Protein AF-A0A1Q1FKB3-F1 (afdb_monomer)

Secondary structure (DSSP, 8-state):
-PPP-----PPPHHHHHHHHHHHHHHTTS-B-HHHHHHHH---TTS---GGGGS-HHHHHHHHHHTTSEEEEETTEEEE-S-TTS-HHHHHHHHHHHHHHHHHHHHHHHHTTSS---SS--TTEEEETTEEEEEEE--TT--HHHHHHHHHHHHHH-TT--EEEEEEEGGGHHHHHHHHHHHHSTT-TT--S--EEEEEEEEE-SSGGG-EEEEEEEEGGG---

Mean predicted aligned error: 17.37 Å

Foldseek 3Di:
DDDDDPPPPDDPPQLVVLLVLCCVVQNQHKDALVRSCVPVDDDPPDPDDCCVVPRSLVSQVVCVVVVQWDDDDVRMIGGDDDPPDDVVVVVVSVVVVVVVVVVVVVVVVVVVPPPDPDDDDPQWDDDPNDIAGEDEDDPPDDLVNVLVVVVVVCVVPVVDFKHKYKDFPVCQVVVVVSVCVQQDPVPPPPPDFRKDWDDKDWDDPDPRRIMIMTMIGGPVPDDD

Nearest PDB structures (foldseek):
  3toe-assembly1_B  TM=6.720E-01  e=4.287E-03  Methanothermobacter thermautotrophicus str. Delta H
  1y9x-assembly1_B  TM=6.101E-01  e=8.115E-03  Saccharolobus shibatae
  2bky-assembly1_A  TM=6.027E-01  e=8.115E-03  Saccharolobus solfataricus P2
  4z9e-assembly1_B  TM=5.325E-01  e=4.570E-03  Thermoplasma volcanium GSS1
  8xao-assembly1_B  TM=5.557E-01  e=1.860E-02  Sulfolobus acidocaldarius DSM 639

Sequence (224 aa):
MEGPTMSDQQLPTAHIELYLDCWETFGTAEFSPERCRATLTPPADDGRSDWERGDVERVAETLVAAGLLDRTAERRYQVRLTPDDDLDDWIDHCVSRTASLHEAVQSALGNRDSPASESTGADVVDFEGATYLRIPVTPETTVGDLASALSDTFDANPDHEHVVLTAPADEAAHVQHLADSLCGSDADQLESASLQKVTTQVLGADPDTLTFRLFLTRSDSYPG

pLDDT: mean 76.3, std 17.26, range [33.5, 95.38]

Structure (mmCIF, N/CA/C/O backbone):
data_AF-A0A1Q1FKB3-F1
#
_entry.id   AF-A0A1Q1FKB3-F1
#
loop_
_atom_site.group_PDB
_atom_site.id
_atom_site.type_symbol
_atom_site.label_atom_id
_atom_site.label_alt_id
_atom_site.label_comp_id
_atom_site.label_asym_id
_atom_site.label_entity_id
_atom_site.label_seq_id
_atom_site.pdbx_PDB_ins_code
_atom_site.Cartn_x
_atom_site.Cartn_y
_atom_site.Cartn_z
_atom_site.occupancy
_atom_site.B_iso_or_equiv
_atom_site.auth_seq_id
_atom_site.auth_comp_id
_atom_site.auth_asym_id
_atom_site.auth_atom_id
_atom_site.pdbx_PDB_model_num
ATOM 1 N N . MET A 1 1 ? -20.503 27.513 -20.321 1.00 41.28 1 MET A N 1
ATOM 2 C CA . MET A 1 1 ? -19.582 26.964 -19.309 1.00 41.28 1 MET A CA 1
ATOM 3 C C . MET A 1 1 ? -18.711 25.973 -20.037 1.00 41.28 1 MET A C 1
ATOM 5 O O . MET A 1 1 ? -19.149 24.861 -20.287 1.00 41.28 1 MET A O 1
ATOM 9 N N . GLU A 1 2 ? -17.552 26.430 -20.491 1.00 38.53 2 GLU A N 1
ATOM 10 C CA . GLU A 1 2 ? -16.508 25.544 -20.998 1.00 38.53 2 GLU A CA 1
ATOM 11 C C . GLU A 1 2 ? -15.815 24.963 -19.765 1.00 38.53 2 GLU A C 1
ATOM 13 O O . GLU A 1 2 ? -15.331 25.711 -18.914 1.00 38.53 2 GLU A O 1
ATOM 18 N N . GLY A 1 3 ? -15.906 23.643 -19.596 1.00 35.53 3 GLY A N 1
ATOM 19 C CA . GLY A 1 3 ? -15.186 22.942 -18.539 1.00 35.53 3 GLY A CA 1
ATOM 20 C C . GLY A 1 3 ? -13.678 23.047 -18.782 1.00 35.53 3 GLY A C 1
ATOM 21 O O . GLY A 1 3 ? -13.264 23.197 -19.933 1.00 35.53 3 GLY A O 1
ATOM 22 N N . PRO A 1 4 ? -12.848 22.992 -17.729 1.00 44.06 4 PRO A N 1
ATOM 23 C CA . PRO A 1 4 ? -11.407 22.985 -17.904 1.00 44.06 4 PRO A CA 1
ATOM 24 C C . PRO A 1 4 ? -11.022 21.764 -18.746 1.00 44.06 4 PRO A C 1
ATOM 26 O O . PRO A 1 4 ? -11.250 20.626 -18.342 1.00 44.06 4 PRO A O 1
ATOM 29 N N . THR A 1 5 ? -10.458 22.004 -19.929 1.00 42.41 5 THR A N 1
ATOM 30 C CA . THR A 1 5 ? -9.699 21.004 -20.681 1.00 42.41 5 THR A CA 1
ATOM 31 C C . THR A 1 5 ? -8.600 20.496 -19.760 1.00 42.41 5 THR A C 1
ATOM 33 O O . THR A 1 5 ? -7.658 21.233 -19.466 1.00 42.41 5 THR A O 1
ATOM 36 N N . MET A 1 6 ? -8.752 19.267 -19.259 1.00 38.31 6 MET A N 1
ATOM 37 C CA . MET A 1 6 ? -7.648 18.515 -18.677 1.00 38.31 6 MET A CA 1
ATOM 38 C C . MET A 1 6 ? -6.552 18.485 -19.735 1.00 38.31 6 MET A C 1
ATOM 40 O O . MET A 1 6 ? -6.725 17.880 -20.791 1.00 38.31 6 MET A O 1
ATOM 44 N N . SER A 1 7 ? -5.472 19.225 -19.495 1.00 44.47 7 SER A N 1
ATOM 45 C CA . SER A 1 7 ? -4.266 19.110 -20.297 1.00 44.47 7 SER A CA 1
ATOM 46 C C . SER A 1 7 ? -3.845 17.649 -20.262 1.00 44.47 7 SER A C 1
ATOM 48 O O . SER A 1 7 ? -3.525 17.142 -19.189 1.00 44.47 7 SER A O 1
ATOM 50 N N . ASP A 1 8 ? -3.894 16.997 -21.420 1.00 50.25 8 ASP A N 1
ATOM 51 C CA . ASP A 1 8 ? -3.367 15.657 -21.649 1.00 50.25 8 ASP A CA 1
ATOM 52 C C . ASP A 1 8 ? -1.898 15.676 -21.213 1.00 50.25 8 ASP A C 1
ATOM 54 O O . ASP A 1 8 ? -1.033 16.238 -21.891 1.00 50.25 8 ASP A O 1
ATOM 58 N N . GLN A 1 9 ? -1.625 15.196 -20.001 1.00 56.25 9 GLN A N 1
ATOM 59 C CA . GLN A 1 9 ? -0.297 15.251 -19.406 1.00 56.25 9 GLN A CA 1
ATOM 60 C C . GLN A 1 9 ? 0.517 14.098 -19.997 1.00 56.25 9 GLN A C 1
ATOM 62 O O . GLN A 1 9 ? 0.759 13.079 -19.360 1.00 56.25 9 GLN A O 1
ATOM 67 N N . GLN A 1 10 ? 0.887 14.243 -21.268 1.00 73.25 10 GLN A N 1
ATOM 68 C CA . GLN A 1 10 ? 1.752 13.292 -21.950 1.00 73.25 10 GLN A CA 1
ATOM 69 C C . GLN A 1 10 ? 3.117 13.278 -21.260 1.00 73.25 10 GLN A C 1
ATOM 71 O O . GLN A 1 10 ? 3.707 14.333 -20.998 1.00 73.25 10 GLN A O 1
ATOM 76 N N . LEU A 1 11 ? 3.621 12.077 -20.963 1.00 78.06 11 LEU A N 1
ATOM 77 C CA . LEU A 1 11 ? 4.989 11.912 -20.488 1.00 78.06 11 LEU A CA 1
ATOM 78 C C . LEU A 1 11 ? 5.953 12.535 -21.511 1.00 78.06 11 LEU A C 1
ATOM 80 O O . LEU A 1 11 ? 5.800 12.297 -22.713 1.00 78.06 11 LEU A O 1
ATOM 84 N N . PRO A 1 12 ? 6.955 13.321 -21.076 1.00 83.56 12 PRO A N 1
ATOM 85 C CA . PRO A 1 12 ? 7.955 13.841 -21.998 1.00 83.56 12 PRO A CA 1
ATOM 86 C C . PRO A 1 12 ? 8.683 12.683 -22.688 1.00 83.56 12 PRO A C 1
ATOM 88 O O . PRO A 1 12 ? 9.018 11.701 -22.028 1.00 83.56 12 PRO A O 1
ATOM 91 N N . THR A 1 13 ? 9.001 12.818 -23.978 1.00 82.19 13 THR A N 1
ATOM 92 C CA . THR A 1 13 ? 9.672 11.772 -24.776 1.00 82.19 13 THR A CA 1
ATOM 93 C C . THR A 1 13 ? 10.911 11.195 -24.084 1.00 82.19 13 THR A C 1
ATOM 95 O O . THR A 1 13 ? 11.069 9.983 -24.040 1.00 82.19 13 THR A O 1
ATOM 98 N N . ALA A 1 14 ? 11.713 12.035 -23.423 1.00 81.00 14 ALA A N 1
ATOM 99 C CA . ALA A 1 14 ? 12.900 11.603 -22.681 1.00 81.00 14 ALA A CA 1
ATOM 100 C C . ALA A 1 14 ? 12.612 10.636 -21.509 1.00 81.00 14 ALA A C 1
ATOM 102 O O . ALA A 1 14 ? 13.496 9.890 -21.102 1.00 81.00 14 ALA A O 1
ATOM 103 N N . HIS A 1 15 ? 11.402 10.653 -20.936 1.00 88.12 15 HIS A N 1
ATOM 104 C CA . HIS A 1 15 ? 11.006 9.706 -19.882 1.00 88.12 15 HIS A CA 1
ATOM 105 C C . HIS A 1 15 ? 10.696 8.337 -20.489 1.00 88.12 15 HIS A C 1
ATOM 107 O O . HIS A 1 15 ? 11.084 7.318 -19.929 1.00 88.12 15 HIS A O 1
ATOM 113 N N . ILE A 1 16 ? 10.035 8.327 -21.650 1.00 88.94 16 ILE A N 1
ATOM 114 C CA . ILE A 1 16 ? 9.758 7.102 -22.403 1.00 88.94 16 ILE A CA 1
ATOM 115 C C . ILE A 1 16 ? 11.063 6.479 -22.903 1.00 88.94 16 ILE A C 1
ATOM 117 O O . ILE A 1 16 ? 11.239 5.277 -22.765 1.00 88.94 16 ILE A O 1
ATOM 121 N N . GLU A 1 17 ? 11.999 7.287 -23.405 1.00 87.75 17 GLU A N 1
ATOM 122 C CA . GLU A 1 17 ? 13.332 6.814 -23.803 1.00 87.75 17 GLU A CA 1
ATOM 123 C C . GLU A 1 17 ? 14.070 6.168 -22.628 1.00 87.75 17 GLU A C 1
ATOM 125 O O . GLU A 1 17 ? 14.505 5.031 -22.753 1.00 87.75 17 GLU A O 1
ATOM 130 N N . LEU A 1 18 ? 14.109 6.815 -21.453 1.00 87.31 18 LEU A N 1
ATOM 131 C CA . LEU A 1 18 ? 14.728 6.207 -20.271 1.00 87.31 18 LEU A CA 1
ATOM 132 C C . LEU A 1 18 ? 14.055 4.884 -19.878 1.00 87.31 18 LEU A C 1
ATOM 134 O O . LEU A 1 18 ? 14.740 3.938 -19.498 1.00 87.31 18 LEU A O 1
ATOM 138 N N . TYR A 1 19 ? 12.724 4.817 -19.935 1.00 92.19 19 TYR A N 1
ATOM 139 C CA . TYR A 1 19 ? 11.983 3.588 -19.656 1.00 92.19 19 TYR A CA 1
ATOM 140 C C . TYR A 1 19 ? 12.382 2.458 -20.617 1.00 92.19 19 TYR A C 1
ATOM 142 O O . TYR A 1 19 ? 12.676 1.354 -20.156 1.00 92.19 19 TYR A O 1
ATOM 150 N N . LEU A 1 20 ? 12.455 2.747 -21.919 1.00 92.69 20 LEU A N 1
ATOM 151 C CA . LEU A 1 20 ? 12.891 1.785 -22.931 1.00 92.69 20 LEU A CA 1
ATOM 152 C C . LEU A 1 20 ? 14.343 1.359 -22.699 1.00 92.69 20 LEU A C 1
ATOM 154 O O . LEU A 1 20 ? 14.609 0.164 -22.647 1.00 92.69 20 LEU A O 1
ATOM 158 N N . ASP A 1 21 ? 15.255 2.300 -22.444 1.00 91.06 21 ASP A N 1
ATOM 159 C CA . ASP A 1 21 ? 16.664 2.003 -22.160 1.00 91.06 21 ASP A CA 1
ATOM 160 C C . ASP A 1 21 ? 16.817 1.126 -20.900 1.00 91.06 21 ASP A C 1
ATOM 162 O O . ASP A 1 21 ? 17.626 0.190 -20.859 1.00 91.06 21 ASP A O 1
ATOM 166 N N . CYS A 1 22 ? 16.016 1.395 -19.860 1.00 91.31 22 CYS A N 1
ATOM 167 C CA . CYS A 1 22 ? 15.980 0.582 -18.645 1.00 91.31 22 CYS A CA 1
ATOM 168 C C . CYS A 1 22 ? 15.462 -0.829 -18.928 1.00 91.31 22 CYS A C 1
ATOM 170 O O . CYS A 1 22 ? 16.045 -1.791 -18.431 1.00 91.31 22 CYS A O 1
ATOM 172 N N . TRP A 1 23 ? 14.402 -0.968 -19.722 1.00 94.62 23 TRP A N 1
ATOM 173 C CA . TRP A 1 23 ? 13.863 -2.272 -20.096 1.00 94.62 23 TRP A CA 1
ATOM 174 C C . TRP A 1 23 ? 14.832 -3.066 -20.980 1.00 94.62 23 TRP A C 1
ATOM 176 O O . TRP A 1 23 ? 15.102 -4.226 -20.686 1.00 94.62 23 TRP A O 1
ATOM 186 N N . GLU A 1 24 ? 15.435 -2.452 -21.996 1.00 93.44 24 GLU A N 1
ATOM 187 C CA . GLU A 1 24 ? 16.413 -3.123 -22.863 1.00 93.44 24 GLU A CA 1
ATOM 188 C C . GLU A 1 24 ? 17.644 -3.602 -22.076 1.00 93.44 24 GLU A C 1
ATOM 190 O O . GLU A 1 24 ? 18.207 -4.661 -22.362 1.00 93.44 24 GLU A O 1
ATOM 195 N N . THR A 1 25 ? 18.054 -2.845 -21.053 1.00 93.44 25 THR A N 1
ATOM 196 C CA . THR A 1 25 ? 19.271 -3.125 -20.276 1.00 93.44 25 THR A CA 1
ATOM 197 C C . THR A 1 25 ? 19.034 -4.052 -19.086 1.00 93.44 25 THR A C 1
ATOM 199 O O . THR A 1 25 ? 19.859 -4.924 -18.797 1.00 93.44 25 THR A O 1
ATOM 202 N N . PHE A 1 26 ? 17.944 -3.849 -18.349 1.00 94.00 26 PHE A N 1
ATOM 203 C CA . PHE A 1 26 ? 17.663 -4.541 -17.088 1.00 94.00 26 PHE A CA 1
ATOM 204 C C . PHE A 1 26 ? 16.479 -5.509 -17.189 1.00 94.00 26 PHE A C 1
ATOM 206 O O . PHE A 1 26 ? 16.315 -6.354 -16.307 1.00 94.00 26 PHE A O 1
ATOM 213 N N . GLY A 1 27 ? 15.670 -5.433 -18.247 1.00 93.56 27 GLY A N 1
ATOM 214 C CA . GLY A 1 27 ? 14.422 -6.179 -18.368 1.00 93.56 27 GLY A CA 1
ATOM 215 C C . GLY A 1 27 ? 13.509 -5.889 -17.182 1.00 93.56 27 GLY A C 1
ATOM 216 O O . GLY A 1 27 ? 13.303 -4.742 -16.799 1.00 93.56 27 GLY A O 1
ATOM 217 N N . THR A 1 28 ? 13.015 -6.953 -16.556 1.00 92.69 28 THR A N 1
ATOM 218 C CA . THR A 1 28 ? 12.218 -6.896 -15.324 1.00 92.69 28 THR A CA 1
ATOM 219 C C . THR A 1 28 ? 13.067 -7.076 -14.061 1.00 92.69 28 THR A C 1
ATOM 221 O O . THR A 1 28 ? 12.521 -7.384 -13.009 1.00 92.69 28 THR A O 1
ATOM 224 N N . ALA A 1 29 ? 14.397 -6.975 -14.129 1.00 94.12 29 ALA A N 1
ATOM 225 C CA . ALA A 1 29 ? 15.240 -7.047 -12.937 1.00 94.12 29 ALA A CA 1
ATOM 226 C C . ALA A 1 29 ? 15.287 -5.697 -12.207 1.00 94.12 29 ALA A C 1
ATOM 228 O O . ALA A 1 29 ? 15.165 -4.637 -12.820 1.00 94.12 29 ALA A O 1
ATOM 229 N N . GLU A 1 30 ? 15.531 -5.733 -10.896 1.00 94.69 30 GLU A N 1
ATOM 230 C CA . GLU A 1 30 ? 15.715 -4.510 -10.114 1.00 94.69 30 GLU A CA 1
ATOM 231 C C . GLU A 1 30 ? 16.965 -3.723 -10.540 1.00 94.69 30 GLU A C 1
ATOM 233 O O . GLU A 1 30 ? 18.055 -4.275 -10.768 1.00 94.69 30 GLU A O 1
ATOM 238 N N . PHE A 1 31 ? 16.839 -2.399 -10.540 1.00 93.75 31 PHE A N 1
ATOM 239 C CA . PHE A 1 31 ? 17.932 -1.463 -10.761 1.00 93.75 31 PHE A CA 1
ATOM 240 C C . PHE A 1 31 ? 17.839 -0.250 -9.828 1.00 93.75 31 PHE A C 1
ATOM 242 O O . PHE A 1 31 ? 16.789 0.066 -9.273 1.00 93.75 31 PHE A O 1
ATOM 249 N N . SER A 1 32 ? 18.970 0.434 -9.640 1.00 92.69 32 SER A N 1
ATOM 250 C CA . SER A 1 32 ? 19.041 1.704 -8.908 1.00 92.69 32 SER A CA 1
ATOM 251 C C . SER A 1 32 ? 19.361 2.857 -9.866 1.00 92.69 32 SER A C 1
ATOM 253 O O . SER A 1 32 ? 19.949 2.610 -10.928 1.00 92.69 32 SER A O 1
ATOM 255 N N . PRO A 1 33 ? 19.047 4.116 -9.512 1.00 90.00 33 PRO A N 1
ATOM 256 C CA . PRO A 1 33 ? 19.407 5.283 -10.317 1.00 90.00 33 PRO A CA 1
ATOM 257 C C . PRO A 1 33 ? 20.909 5.378 -10.603 1.00 90.00 33 PRO A C 1
ATOM 259 O O . PRO A 1 33 ? 21.308 5.764 -11.699 1.00 90.00 33 PRO A O 1
ATOM 262 N N . GLU A 1 34 ? 21.765 4.993 -9.655 1.00 89.19 34 GLU A N 1
ATOM 263 C CA . GLU A 1 34 ? 23.223 4.999 -9.825 1.00 89.19 34 GLU A CA 1
ATOM 264 C C . GLU A 1 34 ? 23.668 3.961 -10.853 1.00 89.19 34 GLU A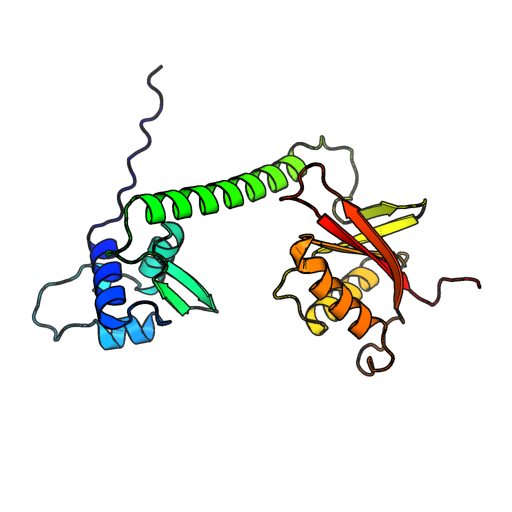 C 1
ATOM 266 O O . GLU A 1 34 ? 24.511 4.254 -11.702 1.00 89.19 34 GLU A O 1
ATOM 271 N N . ARG A 1 35 ? 23.084 2.759 -10.807 1.00 88.75 35 ARG A N 1
ATOM 272 C CA . ARG A 1 35 ? 23.366 1.695 -11.777 1.00 88.75 35 ARG A CA 1
ATOM 273 C C . ARG A 1 35 ? 22.851 2.064 -13.165 1.00 88.75 35 ARG A C 1
ATOM 275 O O . ARG A 1 35 ? 23.551 1.836 -14.148 1.00 88.75 35 ARG A O 1
ATOM 282 N N . CYS A 1 36 ? 21.663 2.655 -13.228 1.00 88.25 36 CYS A N 1
ATOM 283 C CA . CYS A 1 36 ? 21.052 3.184 -14.440 1.00 88.25 36 CYS A CA 1
ATOM 284 C C . CYS A 1 36 ? 21.972 4.235 -15.084 1.00 88.25 36 CYS A C 1
ATOM 286 O O . CYS A 1 36 ? 22.422 4.038 -16.208 1.00 88.25 36 CYS A O 1
ATOM 288 N N . ARG A 1 37 ? 22.415 5.248 -14.322 1.00 86.69 37 ARG A N 1
ATOM 289 C CA . ARG A 1 37 ? 23.422 6.226 -14.774 1.00 86.69 37 ARG A CA 1
ATOM 290 C C . ARG A 1 37 ? 24.698 5.551 -15.267 1.00 86.69 37 ARG A C 1
ATOM 292 O O . ARG A 1 37 ? 25.148 5.836 -16.367 1.00 86.69 37 ARG A O 1
ATOM 299 N N . ALA A 1 38 ? 25.279 4.642 -14.488 1.00 84.62 38 ALA A N 1
ATOM 300 C CA . ALA A 1 38 ? 26.551 4.014 -14.845 1.00 84.62 38 ALA A CA 1
ATOM 301 C C . ALA A 1 38 ? 26.484 3.157 -16.121 1.00 84.62 38 ALA A C 1
ATOM 303 O O . ALA A 1 38 ? 27.498 3.007 -16.797 1.00 84.62 38 ALA A O 1
ATOM 304 N N . THR A 1 39 ? 25.317 2.586 -16.429 1.00 84.81 39 THR A N 1
ATOM 305 C CA . THR A 1 39 ? 25.148 1.630 -17.536 1.00 84.81 39 THR A CA 1
ATOM 306 C C . THR A 1 39 ? 24.604 2.293 -18.800 1.00 84.81 39 THR A C 1
ATOM 308 O O . THR A 1 39 ? 24.989 1.898 -19.894 1.00 84.81 39 THR A O 1
ATOM 311 N N . LEU A 1 40 ? 23.739 3.301 -18.649 1.00 80.88 40 LEU A N 1
ATOM 312 C CA . LEU A 1 40 ? 23.050 3.965 -19.758 1.00 80.88 40 LEU A CA 1
ATOM 313 C C . LEU A 1 40 ? 23.737 5.250 -20.235 1.00 80.88 40 LEU A C 1
ATOM 315 O O . LEU A 1 40 ? 23.338 5.781 -21.262 1.00 80.88 40 LEU A O 1
ATOM 319 N N . THR A 1 41 ? 24.748 5.768 -19.521 1.00 67.38 41 THR A N 1
ATOM 320 C CA . THR A 1 41 ? 25.502 6.947 -19.993 1.00 67.38 41 THR A CA 1
ATOM 321 C C . THR A 1 41 ? 26.277 6.577 -21.266 1.00 67.38 41 THR A C 1
ATOM 323 O O . THR A 1 41 ? 27.204 5.759 -21.183 1.00 67.38 41 THR A O 1
ATOM 326 N N . PRO A 1 42 ? 25.955 7.159 -22.436 1.00 59.03 42 PRO A N 1
ATOM 327 C CA . PRO A 1 42 ? 26.733 6.940 -23.643 1.00 59.03 42 PRO A CA 1
ATOM 328 C C . PRO A 1 42 ? 28.118 7.603 -23.518 1.00 59.03 42 PRO A C 1
ATOM 330 O O . PRO A 1 42 ? 28.307 8.548 -22.746 1.00 59.03 42 PRO A O 1
ATOM 333 N N . PRO A 1 43 ? 29.131 7.150 -24.279 1.00 52.09 43 PRO A N 1
ATOM 334 C CA . PRO A 1 43 ? 30.348 7.935 -24.454 1.00 52.09 43 PRO A CA 1
ATOM 335 C C . PRO A 1 43 ? 29.983 9.326 -25.006 1.00 52.09 43 PRO A C 1
ATOM 337 O O . PRO A 1 43 ? 29.140 9.434 -25.886 1.00 52.09 43 PRO A O 1
ATOM 340 N N . ALA A 1 44 ? 30.621 10.369 -24.463 1.00 53.22 44 ALA A N 1
ATOM 341 C CA . ALA A 1 44 ? 30.234 11.790 -24.476 1.00 53.22 44 ALA A CA 1
ATOM 342 C C . ALA A 1 44 ? 30.075 12.523 -25.841 1.00 53.22 44 ALA A C 1
ATOM 344 O O . ALA A 1 44 ? 30.240 13.741 -25.882 1.00 53.22 44 ALA A O 1
ATOM 345 N N . ASP A 1 45 ? 29.791 11.830 -26.944 1.00 52.97 45 ASP A N 1
ATOM 346 C CA . ASP A 1 45 ? 29.775 12.387 -28.308 1.00 52.97 45 ASP A CA 1
ATOM 347 C C . ASP A 1 45 ? 28.415 12.259 -29.026 1.00 52.97 45 ASP A C 1
ATOM 349 O O . ASP A 1 45 ? 28.188 12.891 -30.059 1.00 52.97 45 ASP A O 1
ATOM 353 N N . ASP A 1 46 ? 27.464 11.514 -28.459 1.00 51.09 46 ASP A N 1
ATOM 354 C CA . ASP A 1 46 ? 26.151 11.305 -29.064 1.00 51.09 46 ASP A CA 1
ATOM 355 C C . ASP A 1 46 ? 25.129 12.167 -28.322 1.00 51.09 46 ASP A C 1
ATOM 357 O O . ASP A 1 46 ? 24.801 11.884 -27.181 1.00 51.09 46 ASP A O 1
ATOM 361 N N . GLY A 1 47 ? 24.633 13.240 -28.946 1.00 51.69 47 GLY A N 1
ATOM 362 C CA . GLY A 1 47 ? 23.683 14.208 -28.366 1.00 51.69 47 GLY A CA 1
ATOM 363 C C . GLY A 1 47 ? 22.279 13.671 -28.028 1.00 51.69 47 GLY A C 1
ATOM 364 O O . GLY A 1 47 ? 21.285 14.314 -28.359 1.00 51.69 47 GLY A O 1
ATOM 365 N N . ARG A 1 48 ? 22.201 12.499 -27.399 1.00 51.69 48 ARG A N 1
ATOM 366 C CA . ARG A 1 48 ? 21.051 11.853 -26.765 1.00 51.69 48 ARG A CA 1
ATOM 367 C C . ARG A 1 48 ? 21.416 11.850 -25.270 1.00 51.69 48 ARG A C 1
ATOM 369 O O . ARG A 1 48 ? 22.345 11.157 -24.902 1.00 51.69 48 ARG A O 1
ATOM 376 N N . SER A 1 49 ? 20.826 12.611 -24.352 1.00 52.38 49 SER A N 1
ATOM 377 C CA . SER A 1 49 ? 19.393 12.688 -24.055 1.00 52.38 49 SER A CA 1
ATOM 378 C C . SER A 1 49 ? 19.163 13.750 -22.964 1.00 52.38 49 SER A C 1
ATOM 380 O O . SER A 1 49 ? 19.954 13.871 -22.034 1.00 52.38 49 SER A O 1
ATOM 382 N N . ASP A 1 50 ? 18.050 14.489 -22.981 1.00 52.81 50 ASP A N 1
ATOM 383 C CA . ASP A 1 50 ? 17.783 15.543 -21.978 1.00 52.81 50 ASP A CA 1
ATOM 384 C C . ASP A 1 50 ? 17.601 15.035 -20.529 1.00 52.81 50 ASP A C 1
ATOM 386 O O . ASP A 1 50 ? 17.655 15.833 -19.586 1.00 52.81 50 ASP A O 1
ATOM 390 N N . TRP A 1 51 ? 17.444 13.722 -20.315 1.00 59.84 51 TRP A N 1
ATOM 391 C CA . TRP A 1 51 ? 17.449 13.132 -18.972 1.00 59.84 51 TRP A CA 1
ATOM 392 C C . TRP A 1 51 ? 18.839 13.140 -18.319 1.00 59.84 51 TRP A C 1
ATOM 394 O O . TRP A 1 51 ? 18.909 13.103 -17.094 1.00 59.84 51 TRP A O 1
ATOM 404 N N . GLU A 1 52 ? 19.927 13.310 -19.082 1.00 56.47 52 GLU A N 1
ATOM 405 C CA . GLU A 1 52 ? 21.292 13.484 -18.551 1.00 56.47 52 GLU A CA 1
ATOM 406 C C . GLU A 1 52 ? 21.459 14.797 -17.769 1.00 56.47 52 GLU A C 1
ATOM 408 O O . GLU A 1 52 ? 22.287 14.897 -16.864 1.00 56.47 52 GLU A O 1
ATOM 413 N N . ARG A 1 53 ? 20.641 15.814 -18.080 1.00 51.78 53 ARG A N 1
ATOM 414 C CA . ARG A 1 53 ? 20.543 17.056 -17.289 1.00 51.78 53 ARG A CA 1
ATOM 415 C C . ARG A 1 53 ? 19.598 16.928 -16.094 1.00 51.78 53 ARG A C 1
ATOM 417 O O . ARG A 1 53 ? 19.601 17.798 -15.223 1.00 51.78 53 ARG A O 1
ATOM 424 N N . GLY A 1 54 ? 18.769 15.888 -16.074 1.00 59.31 54 GLY A N 1
ATOM 425 C CA . GLY A 1 54 ? 17.787 15.617 -15.038 1.00 59.31 54 GLY A CA 1
ATOM 426 C C . GLY A 1 54 ? 18.303 14.651 -13.977 1.00 59.31 54 GLY A C 1
ATOM 427 O O . GLY A 1 54 ? 19.179 13.818 -14.193 1.00 59.31 54 GLY A O 1
ATOM 428 N N . ASP A 1 55 ? 17.715 14.735 -12.792 1.00 78.69 55 ASP A N 1
ATOM 429 C CA . ASP A 1 55 ? 17.908 13.716 -11.775 1.00 78.69 55 ASP A CA 1
ATOM 430 C C . ASP A 1 55 ? 17.197 12.425 -12.225 1.00 78.69 55 ASP A C 1
ATOM 432 O O . ASP A 1 55 ? 15.971 12.365 -12.180 1.00 78.69 55 ASP A O 1
ATOM 436 N N . VAL A 1 56 ? 17.943 11.427 -12.730 1.00 85.81 56 VAL A N 1
ATOM 437 C CA . VAL A 1 56 ? 17.435 10.073 -13.074 1.00 85.81 56 VAL A CA 1
ATOM 438 C C . VAL A 1 56 ? 16.461 9.527 -12.030 1.00 85.81 56 VAL A C 1
ATOM 440 O O . VAL A 1 56 ? 15.461 8.921 -12.394 1.00 85.81 56 VAL A O 1
ATOM 443 N N . GLU A 1 57 ? 16.698 9.798 -10.747 1.00 88.12 57 GLU A N 1
ATOM 444 C CA . GLU A 1 57 ? 15.771 9.432 -9.678 1.00 88.12 57 GLU A CA 1
ATOM 445 C C . GLU A 1 57 ? 14.408 10.114 -9.843 1.00 88.12 57 GLU A C 1
ATOM 447 O O . GLU A 1 57 ? 13.379 9.454 -9.845 1.00 88.12 57 GLU A O 1
ATOM 452 N N . ARG A 1 58 ? 14.377 11.426 -10.093 1.00 86.75 58 ARG A N 1
ATOM 453 C CA . ARG A 1 58 ? 13.134 12.170 -10.348 1.00 86.75 58 ARG A CA 1
ATOM 454 C C . ARG A 1 58 ? 12.391 11.656 -11.585 1.00 86.75 58 ARG A C 1
ATOM 456 O O . ARG A 1 58 ? 11.159 11.663 -11.607 1.00 86.75 58 ARG A O 1
ATOM 463 N N . VAL A 1 59 ? 13.119 11.245 -12.624 1.00 89.12 59 VAL A N 1
ATOM 464 C CA . VAL A 1 59 ? 12.520 10.645 -13.829 1.00 89.12 59 VAL A CA 1
ATOM 465 C C . VAL A 1 59 ? 11.938 9.270 -13.494 1.00 89.12 59 VAL A C 1
ATOM 467 O O . VAL A 1 59 ? 10.789 9.014 -13.842 1.00 89.12 59 VAL A O 1
ATOM 470 N N . ALA A 1 60 ? 12.666 8.435 -12.748 1.00 89.69 60 ALA A N 1
ATOM 471 C CA . ALA A 1 60 ? 12.183 7.141 -12.273 1.00 89.69 60 ALA A CA 1
ATOM 472 C C . ALA A 1 60 ? 10.928 7.286 -11.398 1.00 89.69 60 ALA A C 1
ATOM 474 O O . ALA A 1 60 ? 9.939 6.613 -11.653 1.00 89.69 60 ALA A O 1
ATOM 475 N N . GLU A 1 61 ? 10.898 8.232 -10.458 1.00 90.31 61 GLU A N 1
ATOM 476 C CA . GLU A 1 61 ? 9.706 8.534 -9.649 1.00 90.31 61 GLU A CA 1
ATOM 477 C C . GLU A 1 61 ? 8.517 8.987 -10.514 1.00 90.31 61 GLU A C 1
ATOM 479 O O . GLU A 1 61 ? 7.372 8.627 -10.251 1.00 90.31 61 GLU A O 1
ATOM 484 N N . THR A 1 62 ? 8.771 9.732 -11.595 1.00 90.06 62 THR A N 1
ATOM 485 C CA . THR A 1 62 ? 7.715 10.116 -12.549 1.00 90.06 62 THR A CA 1
ATOM 486 C C . THR A 1 62 ? 7.184 8.896 -13.311 1.00 90.06 62 THR A C 1
ATOM 488 O O . THR A 1 62 ? 5.977 8.768 -13.507 1.00 90.06 62 THR A O 1
ATOM 491 N N . LEU A 1 63 ? 8.062 7.973 -13.707 1.00 90.44 63 LEU A N 1
ATOM 492 C CA . LEU A 1 63 ? 7.683 6.714 -14.353 1.00 90.44 63 LEU A CA 1
ATOM 493 C C . LEU A 1 63 ? 6.944 5.766 -13.391 1.00 90.44 63 LEU A C 1
ATOM 495 O O . LEU A 1 63 ? 6.013 5.084 -13.813 1.00 90.44 63 LEU A O 1
ATOM 499 N N . VAL A 1 64 ? 7.286 5.781 -12.098 1.00 90.75 64 VAL A N 1
ATOM 500 C CA . VAL A 1 64 ? 6.532 5.091 -11.036 1.00 90.75 64 VAL A CA 1
ATOM 501 C C . VAL A 1 64 ? 5.147 5.701 -10.870 1.00 90.75 64 VAL A C 1
ATOM 503 O O . VAL A 1 64 ? 4.153 4.979 -10.764 1.00 90.75 64 VAL A O 1
ATOM 506 N N . ALA A 1 65 ? 5.040 7.031 -10.875 1.00 86.31 65 ALA A N 1
ATOM 507 C CA . ALA A 1 65 ? 3.752 7.717 -10.815 1.00 86.31 65 ALA A CA 1
ATOM 508 C C . ALA A 1 65 ? 2.861 7.353 -12.015 1.00 86.31 65 ALA A C 1
ATOM 510 O O . ALA A 1 65 ? 1.656 7.171 -11.835 1.00 86.31 65 ALA A O 1
ATOM 511 N N . ALA A 1 66 ? 3.466 7.175 -13.192 1.00 84.88 66 ALA A N 1
ATOM 512 C CA . ALA A 1 66 ? 2.800 6.738 -14.415 1.00 84.88 66 ALA A CA 1
ATOM 513 C C . ALA A 1 66 ? 2.502 5.226 -14.487 1.00 84.88 66 ALA A C 1
ATOM 515 O O . ALA A 1 66 ? 1.836 4.801 -15.424 1.00 84.88 66 ALA A O 1
ATOM 516 N N . GLY A 1 67 ? 2.971 4.418 -13.527 1.00 87.69 67 GLY A N 1
ATOM 517 C CA . GLY A 1 67 ? 2.726 2.968 -13.489 1.00 87.69 67 GLY A CA 1
ATOM 518 C C . GLY A 1 67 ? 3.612 2.131 -14.419 1.00 87.69 67 GLY A C 1
ATOM 519 O O . GLY A 1 67 ? 3.356 0.948 -14.603 1.00 87.69 67 GLY A O 1
ATOM 520 N N . LEU A 1 68 ? 4.661 2.720 -15.001 1.00 90.62 68 LEU A N 1
ATOM 521 C CA . LEU A 1 68 ? 5.606 2.004 -15.870 1.00 90.62 68 LEU A CA 1
ATOM 522 C C . LEU A 1 68 ? 6.683 1.261 -15.070 1.00 90.62 68 LEU A C 1
ATOM 524 O O . LEU A 1 68 ? 7.186 0.219 -15.495 1.00 90.62 68 LEU A O 1
ATOM 528 N N . LEU A 1 69 ? 7.030 1.803 -13.901 1.00 93.19 69 LEU A N 1
ATOM 529 C CA . LEU A 1 69 ? 7.970 1.213 -12.956 1.00 93.19 69 LEU A CA 1
ATOM 530 C C . LEU A 1 69 ? 7.289 0.971 -11.604 1.00 93.19 69 LEU A C 1
ATOM 532 O O . LEU A 1 69 ? 6.430 1.749 -11.191 1.00 93.19 69 LEU A O 1
ATOM 536 N N . ASP A 1 70 ? 7.754 -0.042 -10.883 1.00 91.88 70 ASP A N 1
ATOM 537 C CA . ASP A 1 70 ? 7.480 -0.233 -9.459 1.00 91.88 70 ASP A CA 1
ATOM 538 C C . ASP A 1 70 ? 8.699 0.162 -8.625 1.00 91.88 70 ASP A C 1
ATOM 540 O O . ASP A 1 70 ? 9.842 0.003 -9.060 1.00 91.88 70 ASP A O 1
ATOM 544 N N . ARG A 1 71 ? 8.454 0.652 -7.405 1.00 92.19 71 ARG A N 1
ATOM 545 C CA . ARG A 1 71 ? 9.494 0.904 -6.401 1.00 92.19 71 ARG A CA 1
ATOM 546 C C . ARG A 1 71 ? 9.492 -0.235 -5.384 1.00 92.19 71 ARG A C 1
ATOM 548 O O . ARG A 1 71 ? 8.541 -0.351 -4.620 1.00 92.19 71 ARG A O 1
ATOM 555 N N . THR A 1 72 ? 10.537 -1.059 -5.373 1.00 85.62 72 THR A N 1
ATOM 556 C CA . THR A 1 72 ? 10.585 -2.296 -4.565 1.00 85.62 72 THR A CA 1
ATOM 557 C C . THR A 1 72 ? 11.249 -2.117 -3.199 1.00 85.62 72 THR A C 1
ATOM 559 O O . THR A 1 72 ? 10.953 -2.850 -2.263 1.00 85.62 72 THR A O 1
ATOM 562 N N . ALA A 1 73 ? 12.143 -1.137 -3.065 1.00 81.06 73 ALA A N 1
ATOM 563 C CA . ALA A 1 73 ? 12.821 -0.774 -1.822 1.00 81.06 73 ALA A CA 1
ATOM 564 C C . ALA A 1 73 ? 13.261 0.697 -1.888 1.00 81.06 73 ALA A C 1
ATOM 566 O O . ALA A 1 73 ? 13.040 1.373 -2.899 1.00 81.06 73 ALA A O 1
ATOM 567 N N . GLU A 1 74 ? 13.925 1.200 -0.841 1.00 81.81 74 GLU A N 1
ATOM 568 C CA . GLU A 1 74 ? 14.532 2.533 -0.873 1.00 81.81 74 GLU A CA 1
ATOM 569 C C . GLU A 1 74 ? 15.436 2.682 -2.109 1.00 81.81 74 GLU A C 1
ATOM 571 O O . GLU A 1 74 ? 16.506 2.077 -2.210 1.00 81.81 74 GLU A O 1
ATOM 576 N N . ARG A 1 75 ? 14.979 3.505 -3.062 1.00 87.12 75 ARG A N 1
ATOM 577 C CA . ARG A 1 75 ? 15.698 3.882 -4.292 1.00 87.12 75 ARG A CA 1
ATOM 578 C C . ARG A 1 75 ? 16.007 2.709 -5.233 1.00 87.12 75 ARG A C 1
ATOM 580 O O . ARG A 1 75 ? 16.993 2.749 -5.974 1.00 87.12 75 ARG A O 1
ATOM 587 N N . ARG A 1 76 ? 15.169 1.669 -5.227 1.00 92.62 76 ARG A N 1
ATOM 588 C CA . ARG A 1 76 ? 15.204 0.591 -6.225 1.00 92.62 76 ARG A CA 1
ATOM 589 C C . ARG A 1 76 ? 13.927 0.542 -7.032 1.00 92.62 76 ARG A C 1
ATOM 591 O O . ARG A 1 76 ? 12.837 0.692 -6.486 1.00 92.62 76 ARG A O 1
ATOM 598 N N . TYR A 1 77 ? 14.102 0.305 -8.323 1.00 93.94 77 TYR A N 1
ATOM 599 C CA . TYR A 1 77 ? 13.043 0.322 -9.310 1.00 93.94 77 TYR A CA 1
ATOM 600 C C . TYR A 1 77 ? 13.076 -0.949 -10.145 1.00 93.94 77 TYR A C 1
ATOM 602 O O . TYR A 1 77 ? 14.135 -1.544 -10.353 1.00 93.94 77 TYR A O 1
ATOM 610 N N . GLN A 1 78 ? 11.915 -1.342 -10.644 1.00 95.38 78 GLN A N 1
ATOM 611 C CA . GLN A 1 78 ? 11.749 -2.480 -11.535 1.00 95.38 78 GLN A CA 1
ATOM 612 C C . GLN A 1 78 ? 10.741 -2.123 -12.626 1.00 95.38 78 GLN A C 1
ATOM 614 O O . GLN A 1 78 ? 9.758 -1.436 -1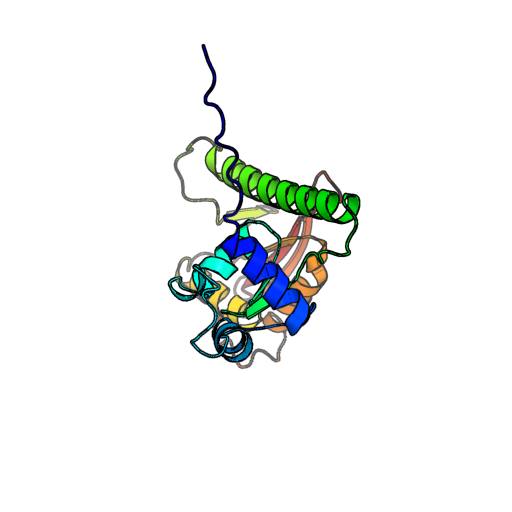2.357 1.00 95.38 78 GLN A O 1
ATOM 619 N N . VAL A 1 79 ? 10.971 -2.591 -13.855 1.00 93.62 79 VAL A N 1
ATOM 620 C CA . VAL A 1 79 ? 9.979 -2.473 -14.932 1.00 93.62 79 VAL A CA 1
ATOM 621 C C . VAL A 1 79 ? 8.765 -3.328 -14.592 1.00 93.62 79 VAL A C 1
ATOM 623 O O . VAL A 1 79 ? 8.904 -4.533 -14.370 1.00 93.62 79 VAL A O 1
ATOM 626 N N . ARG A 1 80 ? 7.592 -2.688 -14.534 1.00 88.38 80 ARG A N 1
ATOM 627 C CA . ARG A 1 80 ? 6.329 -3.344 -14.187 1.00 88.38 80 ARG A CA 1
ATOM 628 C C . ARG A 1 80 ? 5.567 -3.800 -15.425 1.00 88.38 80 ARG A C 1
ATOM 630 O O . ARG A 1 80 ? 5.160 -4.953 -15.477 1.00 88.38 80 ARG A O 1
ATOM 637 N N . LEU A 1 81 ? 5.411 -2.901 -16.392 1.00 88.62 81 LEU A N 1
ATOM 638 C CA . LEU A 1 81 ? 4.830 -3.185 -17.703 1.00 88.62 81 LEU A CA 1
ATOM 639 C C . LEU A 1 81 ? 5.951 -3.223 -18.728 1.00 88.62 81 LEU A C 1
ATOM 641 O O . LEU A 1 81 ? 6.778 -2.308 -18.762 1.00 88.62 81 LEU A O 1
ATOM 645 N N . THR A 1 82 ? 6.002 -4.263 -19.547 1.00 92.12 82 THR A N 1
ATOM 646 C CA . THR A 1 82 ? 6.955 -4.371 -20.649 1.00 92.12 82 THR A CA 1
ATOM 647 C C . THR A 1 82 ? 6.365 -3.774 -21.932 1.00 92.12 82 THR A C 1
ATOM 649 O O . THR A 1 82 ? 5.147 -3.781 -22.114 1.00 92.12 82 THR A O 1
ATOM 652 N N . PRO A 1 83 ? 7.196 -3.259 -22.856 1.00 90.94 83 PRO A N 1
ATOM 653 C CA . PRO A 1 83 ? 6.727 -2.786 -24.160 1.00 90.94 83 PRO A CA 1
ATOM 654 C C . PRO A 1 83 ? 6.111 -3.884 -25.035 1.00 90.94 83 PRO A C 1
ATOM 656 O O . PRO A 1 83 ? 5.426 -3.563 -26.004 1.00 90.94 83 PRO A O 1
ATOM 659 N N . ASP A 1 84 ? 6.391 -5.151 -24.716 1.00 91.50 84 ASP A N 1
ATOM 660 C CA . ASP A 1 84 ? 5.866 -6.323 -25.416 1.00 91.50 84 ASP A CA 1
ATOM 661 C C . ASP A 1 84 ? 4.525 -6.809 -24.836 1.00 91.50 84 ASP A C 1
ATOM 663 O O . ASP A 1 84 ? 3.869 -7.642 -25.468 1.00 91.50 84 ASP A O 1
ATOM 667 N N . ASP A 1 85 ? 4.121 -6.311 -23.660 1.00 90.94 85 ASP A N 1
ATOM 668 C CA . ASP A 1 85 ? 2.815 -6.618 -23.068 1.00 90.94 85 ASP A CA 1
ATOM 669 C C . ASP A 1 85 ? 1.705 -6.056 -23.965 1.00 90.94 85 ASP A C 1
ATOM 671 O O . ASP A 1 85 ? 1.863 -5.018 -24.623 1.00 90.94 85 ASP A O 1
ATOM 675 N N . ASP A 1 86 ? 0.568 -6.745 -24.012 1.00 91.44 86 ASP A N 1
ATOM 676 C CA . ASP A 1 86 ? -0.538 -6.289 -24.839 1.00 91.44 86 ASP A CA 1
ATOM 677 C C . ASP A 1 86 ? -1.291 -5.113 -24.195 1.00 91.44 86 ASP A C 1
ATOM 679 O O . ASP A 1 86 ? -1.119 -4.762 -23.028 1.00 91.44 86 ASP A O 1
ATOM 683 N N . LEU A 1 87 ? -2.124 -4.436 -24.987 1.00 87.38 87 LEU A N 1
ATOM 684 C CA . LEU A 1 87 ? -2.859 -3.273 -24.491 1.00 87.38 87 LEU A CA 1
ATOM 685 C C . LEU A 1 87 ? -3.827 -3.639 -23.352 1.00 87.38 87 LEU A C 1
ATOM 687 O O . LEU A 1 87 ? -4.113 -2.781 -22.516 1.00 87.38 87 LEU A O 1
ATOM 691 N N . ASP A 1 88 ? -4.328 -4.875 -23.321 1.00 88.00 88 ASP A N 1
ATOM 692 C CA . ASP A 1 88 ? -5.277 -5.319 -22.303 1.00 88.00 88 ASP A CA 1
ATOM 693 C C . ASP A 1 88 ? -4.564 -5.449 -20.945 1.00 88.00 88 ASP A C 1
ATOM 695 O O . ASP A 1 88 ? -5.064 -4.914 -19.955 1.00 88.00 88 ASP A O 1
ATOM 699 N N . ASP A 1 89 ? -3.341 -5.988 -20.910 1.00 83.50 89 ASP A N 1
ATOM 700 C CA . ASP A 1 89 ? -2.484 -6.034 -19.714 1.00 83.50 89 ASP A CA 1
ATOM 701 C C . ASP A 1 89 ? -2.198 -4.625 -19.153 1.00 83.50 89 ASP A C 1
ATOM 703 O O . ASP A 1 89 ? -2.260 -4.376 -17.941 1.00 83.50 89 ASP A O 1
ATOM 707 N N . TRP A 1 90 ? -1.933 -3.661 -20.041 1.00 87.06 90 TRP A N 1
ATOM 708 C CA . TRP A 1 90 ? -1.714 -2.259 -19.667 1.00 87.06 90 TRP A CA 1
ATOM 709 C C . TRP A 1 90 ? -2.975 -1.609 -19.082 1.00 87.06 90 TRP A C 1
ATOM 711 O O . TRP A 1 90 ? -2.893 -0.836 -18.117 1.00 87.06 90 TRP A O 1
ATOM 721 N N . ILE A 1 91 ? -4.144 -1.907 -19.655 1.00 85.12 91 ILE A N 1
ATOM 722 C CA . ILE A 1 91 ? -5.438 -1.412 -19.172 1.00 85.12 91 ILE A CA 1
ATOM 723 C C . ILE A 1 91 ? -5.754 -2.018 -17.808 1.00 85.12 91 ILE A C 1
ATOM 725 O O . ILE A 1 91 ? -6.084 -1.271 -16.883 1.00 85.12 91 ILE A O 1
ATOM 729 N N . ASP A 1 92 ? -5.614 -3.331 -17.656 1.00 81.69 92 ASP A N 1
ATOM 730 C CA . ASP A 1 92 ? -5.909 -4.043 -16.413 1.00 81.69 92 ASP A CA 1
ATOM 731 C C . ASP A 1 92 ? -5.050 -3.519 -15.258 1.00 81.69 92 ASP A C 1
ATOM 733 O O . ASP A 1 92 ? -5.558 -3.261 -14.158 1.00 81.69 92 ASP A O 1
ATOM 737 N N . HIS A 1 93 ? -3.770 -3.236 -15.516 1.00 80.50 93 HIS A N 1
ATOM 738 C CA . HIS A 1 93 ? -2.898 -2.604 -14.529 1.00 80.50 93 HIS A CA 1
ATOM 739 C C . HIS A 1 93 ? -3.373 -1.197 -14.137 1.00 80.50 93 HIS A C 1
ATOM 741 O O . HIS A 1 93 ? -3.466 -0.873 -12.947 1.00 80.50 93 HIS A O 1
ATOM 747 N N . CYS A 1 94 ? -3.719 -0.359 -15.119 1.00 78.69 94 CYS A N 1
ATOM 748 C CA . CYS A 1 94 ? -4.243 0.985 -14.866 1.00 78.69 94 CYS A CA 1
ATOM 749 C C . CYS A 1 94 ? -5.543 0.948 -14.052 1.00 78.69 94 CYS A C 1
ATOM 751 O O . CYS A 1 94 ? -5.723 1.759 -13.137 1.00 78.69 94 CYS A O 1
ATOM 753 N N . VAL A 1 95 ? -6.440 0.007 -14.358 1.00 79.25 95 VAL A N 1
ATOM 754 C CA . VAL A 1 95 ? -7.717 -0.176 -13.659 1.00 79.25 95 VAL A CA 1
ATOM 755 C C . VAL A 1 95 ? -7.473 -0.594 -12.215 1.00 79.25 95 VAL A C 1
ATOM 757 O O . VAL A 1 95 ? -8.000 0.056 -11.313 1.00 79.25 95 VAL A O 1
ATOM 760 N N . SER A 1 96 ? -6.631 -1.605 -11.984 1.00 71.81 96 SER A N 1
ATOM 761 C CA . SER A 1 96 ? -6.279 -2.081 -10.640 1.00 71.81 96 SER A CA 1
ATOM 762 C C . SER A 1 96 ? -5.700 -0.956 -9.779 1.00 71.81 96 SER A C 1
ATOM 764 O O . SER A 1 96 ? -6.199 -0.681 -8.688 1.00 71.81 96 SER A O 1
ATOM 766 N N . ARG A 1 97 ? -4.721 -0.214 -10.305 1.00 74.50 97 ARG A N 1
ATOM 767 C CA . ARG A 1 97 ? -4.106 0.917 -9.597 1.00 74.50 97 ARG A CA 1
ATOM 768 C C . ARG A 1 97 ? -5.106 2.032 -9.296 1.00 74.50 97 ARG A C 1
ATOM 770 O O . ARG A 1 97 ? -5.091 2.604 -8.205 1.00 74.50 97 ARG A O 1
ATOM 777 N N . THR A 1 98 ? -5.970 2.354 -10.255 1.00 74.44 98 THR A N 1
ATOM 778 C CA . THR A 1 98 ? -7.004 3.383 -10.080 1.00 74.44 98 THR A CA 1
ATOM 779 C C . THR A 1 98 ? -8.036 2.954 -9.042 1.00 74.44 98 THR A C 1
ATOM 781 O O . THR A 1 98 ? -8.452 3.786 -8.239 1.00 74.44 98 THR A O 1
ATOM 784 N N . ALA A 1 99 ? -8.413 1.674 -9.016 1.00 70.00 99 ALA A N 1
ATOM 785 C CA . ALA A 1 99 ? -9.309 1.111 -8.012 1.00 70.00 99 ALA A CA 1
ATOM 786 C C . ALA A 1 99 ? -8.703 1.219 -6.606 1.00 70.00 99 ALA A C 1
ATOM 788 O O . ALA A 1 99 ? -9.334 1.804 -5.729 1.00 70.00 99 ALA A O 1
ATOM 789 N N . SER A 1 100 ? -7.448 0.798 -6.414 1.00 64.31 100 SER A N 1
ATOM 790 C CA . SER A 1 100 ? -6.759 0.921 -5.120 1.00 64.31 100 SER A CA 1
ATOM 791 C C . SER A 1 100 ? -6.607 2.378 -4.670 1.00 64.31 100 SER A C 1
ATOM 793 O O . SER A 1 100 ? -6.810 2.699 -3.499 1.00 64.31 100 SER A O 1
ATOM 795 N N . LEU A 1 101 ? -6.292 3.299 -5.589 1.00 68.88 101 LEU A N 1
ATOM 796 C CA . LEU A 1 101 ? -6.236 4.729 -5.271 1.00 68.88 101 LEU A CA 1
ATOM 797 C C . LEU A 1 101 ? -7.618 5.273 -4.898 1.00 68.88 101 LEU A C 1
ATOM 799 O O . LEU A 1 101 ? -7.741 6.039 -3.944 1.00 68.88 101 LEU A O 1
ATOM 803 N N . HIS A 1 102 ? -8.654 4.892 -5.643 1.00 69.88 102 HIS A N 1
ATOM 804 C CA . HIS A 1 102 ? -10.025 5.281 -5.353 1.00 69.88 102 HIS A CA 1
ATOM 805 C C . HIS A 1 102 ? -10.446 4.780 -3.971 1.00 69.88 102 HIS A C 1
ATOM 807 O O . HIS A 1 102 ? -10.967 5.566 -3.190 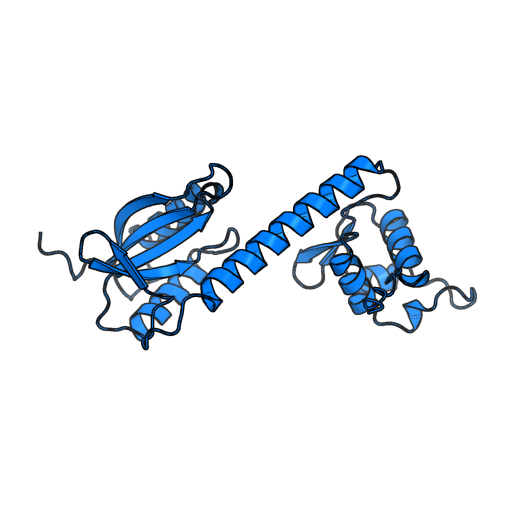1.00 69.88 102 HIS A O 1
ATOM 813 N N . GLU A 1 103 ? -10.161 3.530 -3.622 1.00 65.06 103 GLU A N 1
ATOM 814 C CA . GLU A 1 103 ? -10.415 2.977 -2.289 1.00 65.06 103 GLU A CA 1
ATOM 815 C C . GLU A 1 103 ? -9.654 3.724 -1.194 1.00 65.06 103 GLU A C 1
ATOM 817 O O . GLU A 1 103 ? -10.250 4.095 -0.183 1.00 65.06 103 GLU A O 1
ATOM 822 N N . ALA A 1 104 ? -8.371 4.032 -1.402 1.00 60.53 104 ALA A N 1
ATOM 823 C CA . ALA A 1 104 ? -7.585 4.820 -0.454 1.00 60.53 104 ALA A CA 1
ATOM 824 C C . ALA A 1 104 ? -8.170 6.229 -0.257 1.00 60.53 104 ALA A C 1
ATOM 826 O O . ALA A 1 104 ? -8.271 6.715 0.871 1.00 60.53 104 ALA A O 1
ATOM 827 N N . VAL A 1 105 ? -8.609 6.876 -1.341 1.00 68.88 105 VAL A N 1
ATOM 828 C CA . VAL A 1 105 ? -9.265 8.189 -1.299 1.00 68.88 105 VAL A CA 1
ATOM 829 C C . VAL A 1 105 ? -10.636 8.102 -0.636 1.00 68.88 105 VAL A C 1
ATOM 831 O O . VAL A 1 105 ? -10.934 8.947 0.198 1.00 68.88 105 VAL A O 1
ATOM 834 N N . GLN A 1 106 ? -11.460 7.099 -0.943 1.00 72.12 106 GLN A N 1
ATOM 835 C CA . GLN A 1 106 ? -12.766 6.898 -0.305 1.00 72.12 106 GLN A CA 1
ATOM 836 C C . GLN A 1 106 ? -12.623 6.573 1.180 1.00 72.12 106 GLN A C 1
ATOM 838 O O . GLN A 1 106 ? -13.389 7.080 1.990 1.00 72.12 106 GLN A O 1
ATOM 843 N N . SER A 1 107 ? -11.610 5.797 1.559 1.00 60.41 107 SER A N 1
ATOM 844 C CA . SER A 1 107 ? -11.256 5.542 2.955 1.00 60.41 107 SER A CA 1
ATOM 845 C C . SER A 1 107 ? -10.852 6.842 3.657 1.00 60.41 107 SER A C 1
ATOM 847 O O . SER A 1 107 ? -11.401 7.194 4.702 1.00 60.41 107 SER A O 1
ATOM 849 N N . ALA A 1 108 ? -9.974 7.638 3.038 1.00 61.03 108 ALA A N 1
ATOM 850 C CA . ALA A 1 108 ? -9.578 8.944 3.562 1.00 61.03 108 ALA A CA 1
ATOM 851 C C . ALA A 1 108 ? -10.743 9.952 3.617 1.00 61.03 108 ALA A C 1
ATOM 853 O O . ALA A 1 108 ? -10.804 10.761 4.540 1.00 61.03 108 ALA A O 1
ATOM 854 N N . LEU A 1 109 ? -11.672 9.909 2.659 1.00 62.41 109 LEU A N 1
ATOM 855 C CA . LEU A 1 109 ? -12.877 10.741 2.630 1.00 62.41 109 LEU A CA 1
ATOM 856 C C . LEU A 1 109 ? -13.909 10.285 3.659 1.00 62.41 109 LEU A C 1
ATOM 858 O O . LEU A 1 109 ? -14.465 11.134 4.342 1.00 62.41 109 LEU A O 1
ATOM 862 N N . GLY A 1 110 ? -14.115 8.983 3.861 1.00 57.34 110 GLY A N 1
ATOM 863 C CA . GLY A 1 110 ? -14.944 8.453 4.948 1.00 57.34 110 GLY A CA 1
ATOM 864 C C . GLY A 1 110 ? -14.432 8.894 6.323 1.00 57.34 110 GLY A C 1
ATOM 865 O O . GLY A 1 110 ? -15.216 9.251 7.204 1.00 57.34 110 GLY A O 1
ATOM 866 N N . ASN A 1 111 ? -13.108 8.996 6.460 1.00 50.66 111 ASN A N 1
ATOM 867 C CA . ASN A 1 111 ? -12.459 9.573 7.637 1.00 50.66 111 ASN A CA 1
ATOM 868 C C . ASN A 1 111 ? -12.619 11.107 7.736 1.00 50.66 111 ASN A C 1
ATOM 870 O O . ASN A 1 111 ? -12.405 11.665 8.809 1.00 50.66 111 ASN A O 1
ATOM 874 N N . ARG A 1 112 ? -12.983 11.803 6.648 1.00 47.53 112 ARG A N 1
ATOM 875 C CA . ARG A 1 112 ? -13.051 13.275 6.557 1.00 47.53 112 ARG A CA 1
ATOM 876 C C . ARG A 1 112 ? -14.475 13.848 6.566 1.00 47.53 112 ARG A C 1
ATOM 878 O O . ARG A 1 112 ? -14.665 14.935 7.100 1.00 47.53 112 ARG A O 1
ATOM 885 N N . ASP A 1 113 ? -15.447 13.137 5.996 1.00 40.47 113 ASP A N 1
ATOM 886 C CA . ASP A 1 113 ? -16.868 13.521 5.905 1.00 40.47 113 ASP A CA 1
ATOM 887 C C . ASP A 1 113 ? -17.714 13.000 7.075 1.00 40.47 113 ASP A C 1
ATOM 889 O O . ASP A 1 113 ? -18.917 13.262 7.148 1.00 40.47 113 ASP A O 1
ATOM 893 N N . SER A 1 114 ? -17.094 12.317 8.039 1.00 33.88 114 SER A N 1
ATOM 894 C CA . SER A 1 114 ? -17.705 12.167 9.355 1.00 33.88 114 SER A CA 1
ATOM 895 C C . SER A 1 114 ? -17.811 13.563 9.983 1.00 33.88 114 SER A C 1
ATOM 897 O O . SER A 1 114 ? -16.780 14.198 10.223 1.00 33.88 114 SER A O 1
ATOM 899 N N . PRO A 1 115 ? -19.029 14.099 10.200 1.00 34.44 115 PRO A N 1
ATOM 900 C CA . PRO A 1 115 ? -19.195 15.436 10.740 1.00 34.44 115 PRO A CA 1
ATOM 901 C C . PRO A 1 115 ? -18.483 15.507 12.083 1.00 34.44 115 PRO A C 1
ATOM 903 O O . PRO A 1 115 ? -18.601 14.588 12.891 1.00 34.44 115 PRO A O 1
ATOM 906 N N . ALA A 1 116 ? -17.755 16.605 12.287 1.00 36.19 116 ALA A N 1
ATOM 907 C CA . ALA A 1 116 ? -17.084 16.962 13.524 1.00 36.19 116 ALA A CA 1
ATOM 908 C C . ALA A 1 116 ? -18.069 16.935 14.704 1.00 36.19 116 ALA A C 1
ATOM 910 O O . ALA A 1 116 ? -18.640 17.950 15.095 1.00 36.19 116 ALA A O 1
ATOM 911 N N . SER A 1 117 ? -18.276 15.749 15.259 1.00 33.50 117 SER A N 1
ATOM 912 C CA . SER A 1 117 ? -18.632 15.578 16.647 1.00 33.50 117 SER A CA 1
ATOM 913 C C . SER A 1 117 ? -17.323 15.799 17.384 1.00 33.50 117 SER A C 1
ATOM 915 O O . SER A 1 117 ? -16.349 15.084 17.163 1.00 33.50 117 SER A O 1
ATOM 917 N N . GLU A 1 118 ? -17.261 16.868 18.162 1.00 43.19 118 GLU A N 1
ATOM 918 C CA . GLU A 1 118 ? -16.151 17.157 19.059 1.00 43.19 118 GLU A CA 1
ATOM 919 C C . GLU A 1 118 ? -15.759 15.889 19.838 1.00 43.19 118 GLU A C 1
ATOM 921 O O . GLU A 1 118 ? -16.514 15.459 20.704 1.00 43.19 118 GLU A O 1
ATOM 926 N N . SER A 1 119 ? -14.625 15.270 19.481 1.00 33.59 119 SER A N 1
ATOM 927 C CA . SER A 1 119 ? -13.741 14.448 20.327 1.00 33.59 119 SER A CA 1
ATOM 928 C C . SER A 1 119 ? -12.843 13.563 19.445 1.00 33.59 119 SER A C 1
ATOM 930 O O . SER A 1 119 ? -13.336 12.769 18.655 1.00 33.59 119 SER A O 1
ATOM 932 N N . THR A 1 120 ? -11.520 13.690 19.594 1.00 41.53 120 THR A N 1
ATOM 933 C CA . THR A 1 120 ? -10.563 12.561 19.702 1.00 41.53 120 THR A CA 1
ATOM 934 C C . THR A 1 120 ? -11.172 11.160 19.490 1.00 41.53 120 THR A C 1
ATOM 936 O O . THR A 1 120 ? -11.944 10.737 20.349 1.00 41.53 120 THR A O 1
ATOM 939 N N . GLY A 1 121 ? -10.862 10.423 18.404 1.00 36.69 121 GLY A N 1
ATOM 940 C CA . GLY A 1 121 ? -11.480 9.089 18.250 1.00 36.69 121 GLY A CA 1
ATOM 941 C C . GLY A 1 121 ? -11.248 8.221 17.002 1.00 36.69 121 GLY A C 1
ATOM 942 O O . GLY A 1 121 ? -11.966 7.239 16.860 1.00 36.69 121 GLY A O 1
ATOM 943 N N . ALA A 1 122 ? -10.297 8.497 16.098 1.00 48.91 122 ALA A N 1
ATOM 944 C CA . ALA A 1 122 ? -9.957 7.518 15.040 1.00 48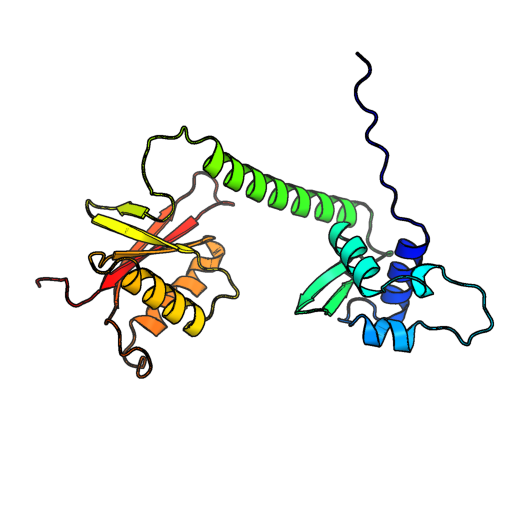.91 122 ALA A CA 1
ATOM 945 C C . ALA A 1 122 ? -9.078 6.356 15.557 1.00 48.91 122 ALA A C 1
ATOM 947 O O . ALA A 1 122 ? -8.992 5.303 14.922 1.00 48.91 122 ALA A O 1
ATOM 948 N N . ASP A 1 123 ? -8.488 6.541 16.739 1.00 66.50 123 ASP A N 1
ATOM 949 C CA . ASP A 1 123 ? -7.631 5.572 17.418 1.00 66.50 123 ASP A CA 1
ATOM 950 C C . ASP A 1 123 ? -8.413 4.641 18.344 1.00 66.50 123 ASP A C 1
ATOM 952 O O . ASP A 1 123 ? -7.797 3.954 19.143 1.00 66.50 123 ASP A O 1
ATOM 956 N N . VAL A 1 124 ? -9.751 4.617 18.293 1.00 74.94 124 VAL A N 1
ATOM 957 C CA . VAL A 1 124 ? -10.567 3.935 19.306 1.00 74.94 124 VAL A CA 1
ATOM 958 C C . VAL A 1 124 ? -11.691 3.099 18.678 1.00 74.94 124 VAL A C 1
ATOM 960 O O . VAL A 1 124 ? -12.391 3.549 17.776 1.00 74.94 124 VAL A O 1
ATOM 963 N N . VAL A 1 125 ? -11.867 1.862 19.146 1.00 82.69 125 VAL A N 1
ATOM 964 C CA . VAL A 1 125 ? -12.870 0.888 18.695 1.00 82.69 125 VAL A CA 1
ATOM 965 C C . VAL A 1 125 ? -13.608 0.329 19.904 1.00 82.69 125 VAL A C 1
ATOM 967 O O . VAL A 1 125 ? -13.005 -0.326 20.748 1.00 82.69 125 VAL A O 1
ATOM 970 N N . ASP A 1 126 ? -14.924 0.508 19.959 1.00 82.19 126 ASP A N 1
ATOM 971 C CA . ASP A 1 126 ? -15.750 -0.130 20.984 1.00 82.19 126 ASP A CA 1
ATOM 972 C C . ASP A 1 126 ? -16.156 -1.547 20.561 1.00 82.19 126 ASP A C 1
ATOM 974 O O . ASP A 1 126 ? -16.707 -1.766 19.476 1.00 82.19 126 ASP A O 1
ATOM 978 N N . PHE A 1 127 ? -15.902 -2.523 21.429 1.00 82.44 127 PHE A N 1
ATOM 979 C CA . PHE A 1 127 ? -16.262 -3.921 21.221 1.00 82.44 127 PHE A CA 1
ATOM 980 C C . PHE A 1 127 ? -16.631 -4.582 22.554 1.00 82.44 127 PHE A C 1
ATOM 982 O O . PHE A 1 127 ? -15.892 -4.495 23.529 1.00 82.44 127 PHE A O 1
ATOM 989 N N . GLU A 1 128 ? -17.805 -5.220 22.601 1.00 80.06 128 GLU A N 1
ATOM 990 C CA . GLU A 1 128 ? -18.330 -5.926 23.787 1.00 80.06 128 GLU A CA 1
ATOM 991 C C . GLU A 1 128 ? -18.340 -5.096 25.089 1.00 80.06 128 GLU A C 1
ATOM 993 O O . GLU A 1 128 ? -18.220 -5.624 26.190 1.00 80.06 128 GLU A O 1
ATOM 998 N N . GLY A 1 129 ? -18.537 -3.779 24.970 1.00 77.56 129 GLY A N 1
ATOM 999 C CA . GLY A 1 129 ? -18.582 -2.864 26.115 1.00 77.56 129 GLY A CA 1
ATOM 1000 C C . GLY A 1 129 ? -17.210 -2.424 26.632 1.00 77.56 129 GLY A C 1
ATOM 1001 O O . GLY A 1 129 ? -17.160 -1.713 27.633 1.00 77.56 129 GLY A O 1
ATOM 1002 N N . ALA A 1 130 ? -16.127 -2.807 25.951 1.00 82.94 130 ALA A N 1
ATOM 1003 C CA . ALA A 1 130 ? -14.777 -2.312 26.179 1.00 82.94 130 ALA A CA 1
ATOM 1004 C C . ALA A 1 130 ? -14.306 -1.442 25.006 1.00 82.94 130 ALA A C 1
ATOM 1006 O O . ALA A 1 130 ? -14.718 -1.625 23.858 1.00 82.94 130 ALA A O 1
ATOM 1007 N N . THR A 1 131 ? -13.415 -0.507 25.314 1.00 86.19 131 THR A N 1
ATOM 1008 C CA . THR A 1 131 ? -12.902 0.494 24.381 1.00 86.19 131 THR A CA 1
ATOM 1009 C C . THR A 1 131 ? -11.439 0.177 24.072 1.00 86.19 131 THR A C 1
ATOM 1011 O O . THR A 1 131 ? -10.590 0.206 24.963 1.00 86.19 131 THR A O 1
ATOM 1014 N N . TYR A 1 132 ? -11.152 -0.157 22.815 1.00 89.88 132 TYR A N 1
ATOM 1015 C CA . TYR A 1 132 ? -9.851 -0.625 22.333 1.00 89.88 132 TYR A CA 1
ATOM 1016 C C . TYR A 1 132 ? -9.132 0.460 21.551 1.00 89.88 132 TYR A C 1
ATOM 1018 O O . TYR A 1 132 ? -9.735 1.071 20.674 1.00 89.88 132 TYR A O 1
ATOM 1026 N N . LEU A 1 133 ? -7.832 0.631 21.774 1.00 90.75 133 LEU A N 1
ATOM 1027 C CA . LEU A 1 133 ? -7.021 1.498 20.928 1.00 90.75 133 LEU A CA 1
ATOM 1028 C C . LEU A 1 133 ? -6.629 0.788 19.631 1.00 90.75 133 LEU A C 1
ATOM 1030 O O . LEU A 1 133 ? -6.164 -0.351 19.645 1.00 90.75 133 LEU A O 1
ATOM 1034 N N . ARG A 1 134 ? -6.838 1.432 18.489 1.00 89.69 134 ARG A N 1
ATOM 1035 C CA . ARG A 1 134 ? -6.611 0.836 17.173 1.00 89.69 134 ARG A CA 1
ATOM 1036 C C . ARG A 1 134 ? -5.147 0.948 16.761 1.00 89.69 134 ARG A C 1
ATOM 1038 O O . ARG A 1 134 ? -4.600 2.040 16.719 1.00 89.69 134 ARG A O 1
ATOM 1045 N N . ILE A 1 135 ? -4.571 -0.171 16.326 1.00 90.00 135 ILE A N 1
ATOM 1046 C CA . ILE A 1 135 ? -3.235 -0.236 15.727 1.00 90.00 135 ILE A CA 1
ATOM 1047 C C . ILE A 1 135 ? -3.346 -0.886 14.337 1.00 90.00 135 ILE A C 1
ATOM 1049 O O . ILE A 1 135 ? -3.764 -2.044 14.222 1.00 90.00 135 ILE A O 1
ATOM 1053 N N . PRO A 1 136 ? -3.046 -0.163 13.246 1.00 89.19 136 PRO A N 1
ATOM 1054 C CA . PRO A 1 136 ? -3.014 -0.748 11.911 1.00 89.19 136 PRO A CA 1
ATOM 1055 C C . PRO A 1 136 ? -1.769 -1.626 11.729 1.00 89.19 136 PRO A C 1
ATOM 1057 O O . PRO A 1 136 ? -0.685 -1.270 12.181 1.00 89.19 136 PRO A O 1
ATOM 1060 N N . VAL A 1 137 ? -1.928 -2.756 11.042 1.00 88.25 137 VAL A N 1
ATOM 1061 C CA . VAL A 1 137 ? -0.842 -3.676 10.684 1.00 88.25 137 VAL A CA 1
ATOM 1062 C C . VAL A 1 137 ? -0.786 -3.794 9.165 1.00 88.25 137 VAL A C 1
ATOM 1064 O O . VAL A 1 137 ? -1.810 -4.001 8.512 1.00 88.25 137 VAL A O 1
ATOM 1067 N N . THR A 1 138 ? 0.413 -3.647 8.612 1.00 87.12 138 THR A N 1
ATOM 1068 C CA . THR A 1 138 ? 0.712 -3.818 7.184 1.00 87.12 138 THR A CA 1
ATOM 1069 C C . THR A 1 138 ? 1.487 -5.121 6.954 1.00 87.12 138 THR A C 1
ATOM 1071 O O . THR A 1 138 ? 2.077 -5.633 7.905 1.00 87.12 138 THR A O 1
ATOM 1074 N N . PRO A 1 139 ? 1.568 -5.638 5.713 1.00 82.62 139 PRO A N 1
ATOM 1075 C CA . PRO A 1 139 ? 2.333 -6.859 5.408 1.00 82.62 139 PRO A CA 1
ATOM 1076 C C . PRO A 1 139 ? 3.837 -6.752 5.724 1.00 82.62 139 PRO A C 1
ATOM 1078 O O . PRO A 1 139 ? 4.534 -7.751 5.874 1.00 82.62 139 PRO A O 1
ATOM 1081 N N . GLU A 1 140 ? 4.348 -5.522 5.800 1.00 85.38 140 GLU A N 1
ATOM 1082 C CA . GLU A 1 140 ? 5.748 -5.200 6.094 1.00 85.38 140 GLU A CA 1
ATOM 1083 C C . GLU A 1 140 ? 6.013 -5.061 7.602 1.00 85.38 140 GLU A C 1
ATOM 1085 O O . GLU A 1 140 ? 7.166 -4.954 8.016 1.00 85.38 140 GLU A O 1
ATOM 1090 N N . THR A 1 141 ? 4.959 -5.044 8.427 1.00 83.50 141 THR A N 1
ATOM 1091 C CA . THR A 1 141 ? 5.070 -4.824 9.871 1.00 83.50 141 THR A CA 1
ATOM 1092 C C . THR A 1 141 ? 5.801 -5.990 10.527 1.00 83.50 141 THR A C 1
ATOM 1094 O O . THR A 1 141 ? 5.391 -7.147 10.436 1.00 83.50 141 THR A O 1
ATOM 1097 N N . THR A 1 142 ? 6.882 -5.699 11.247 1.00 85.44 142 THR A N 1
ATOM 1098 C CA . THR A 1 142 ? 7.596 -6.718 12.019 1.00 85.44 142 THR A CA 1
ATOM 1099 C C . THR A 1 142 ? 7.101 -6.784 13.464 1.00 85.44 142 THR A C 1
ATOM 1101 O O . THR A 1 142 ? 6.414 -5.892 13.962 1.00 85.44 142 THR A O 1
ATOM 1104 N N . VAL A 1 143 ? 7.488 -7.844 14.184 1.00 85.44 143 VAL A N 1
ATOM 1105 C CA . VAL A 1 143 ? 7.216 -7.962 15.630 1.00 85.44 143 VAL A CA 1
ATOM 1106 C C . VAL A 1 143 ? 7.821 -6.783 16.398 1.00 85.44 143 VAL A C 1
ATOM 1108 O O . VAL A 1 143 ? 7.194 -6.286 17.328 1.00 85.44 143 VAL A O 1
ATOM 1111 N N . GLY A 1 144 ? 9.009 -6.317 15.993 1.00 79.00 144 GLY A N 1
ATOM 1112 C CA . GLY A 1 144 ? 9.681 -5.174 16.614 1.00 79.00 144 GLY A CA 1
ATOM 1113 C C . GLY A 1 144 ? 8.922 -3.867 16.400 1.00 79.00 144 GLY A C 1
ATOM 1114 O O . GLY A 1 144 ? 8.687 -3.142 17.363 1.00 79.00 144 GLY A O 1
ATOM 1115 N N . ASP A 1 145 ? 8.463 -3.609 15.173 1.00 80.06 145 ASP A N 1
ATOM 1116 C CA . ASP A 1 145 ? 7.677 -2.406 14.864 1.00 80.06 145 ASP A CA 1
ATOM 1117 C C . ASP A 1 145 ? 6.370 -2.387 15.657 1.00 80.06 145 ASP A C 1
ATOM 1119 O O . ASP A 1 145 ? 5.998 -1.369 16.243 1.00 80.06 145 ASP A O 1
ATOM 1123 N N . LEU A 1 146 ? 5.695 -3.539 15.735 1.00 85.62 146 LEU A N 1
ATOM 1124 C CA . LEU A 1 146 ? 4.458 -3.666 16.491 1.00 85.62 146 LEU A CA 1
ATOM 1125 C C . LEU A 1 146 ? 4.686 -3.509 18.002 1.00 85.62 146 LEU A C 1
ATOM 1127 O O . LEU A 1 146 ? 3.890 -2.857 18.673 1.00 85.62 146 LEU A O 1
ATOM 1131 N N . ALA A 1 147 ? 5.776 -4.058 18.541 1.00 84.38 147 ALA A N 1
ATOM 1132 C CA . ALA A 1 147 ? 6.167 -3.888 19.940 1.00 84.38 147 ALA A CA 1
ATOM 1133 C C . ALA A 1 147 ? 6.421 -2.414 20.298 1.00 84.38 147 ALA A C 1
ATOM 1135 O O . ALA A 1 147 ? 5.948 -1.937 21.335 1.00 84.38 147 ALA A O 1
ATOM 1136 N N . SER A 1 148 ? 7.131 -1.684 19.431 1.00 79.69 148 SER A N 1
ATOM 1137 C CA . SER A 1 148 ? 7.360 -0.246 19.591 1.00 79.69 148 SER A CA 1
ATOM 1138 C C . SER A 1 148 ? 6.050 0.533 19.521 1.00 79.69 148 SER A C 1
ATOM 1140 O O . SER A 1 148 ? 5.762 1.305 20.430 1.00 79.69 148 SER A O 1
ATOM 1142 N N . ALA A 1 149 ? 5.204 0.254 18.525 1.00 82.50 149 ALA A N 1
ATOM 1143 C CA . ALA A 1 149 ? 3.908 0.914 18.380 1.00 82.50 149 ALA A CA 1
ATOM 1144 C C . ALA A 1 149 ? 2.989 0.680 19.591 1.00 82.50 149 ALA A C 1
ATOM 1146 O O . ALA A 1 149 ? 2.323 1.606 20.053 1.00 82.50 149 ALA A O 1
ATOM 1147 N N . LEU A 1 150 ? 2.965 -0.539 20.136 1.00 84.94 150 LEU A N 1
ATOM 1148 C CA . LEU A 1 150 ? 2.227 -0.866 21.358 1.00 84.94 150 LEU A CA 1
ATOM 1149 C C . LEU A 1 150 ? 2.758 -0.096 22.569 1.00 84.94 150 LEU A C 1
ATOM 1151 O O . LEU A 1 150 ? 1.962 0.460 23.323 1.00 84.94 150 LEU A O 1
ATOM 1155 N N . SER A 1 151 ? 4.081 -0.042 22.739 1.00 82.00 151 SER A N 1
ATOM 1156 C CA . SER A 1 151 ? 4.711 0.696 23.840 1.00 82.00 151 SER A CA 1
ATOM 1157 C C . SER A 1 151 ? 4.367 2.181 23.767 1.00 82.00 151 SER A C 1
ATOM 1159 O O . SER A 1 151 ? 3.830 2.722 24.728 1.00 82.00 151 SER A O 1
ATOM 1161 N N . ASP A 1 152 ? 4.544 2.803 22.599 1.00 79.69 152 ASP A N 1
ATOM 1162 C CA . ASP A 1 152 ? 4.200 4.210 22.376 1.00 79.69 152 ASP A CA 1
ATOM 1163 C C . ASP A 1 152 ? 2.707 4.475 22.634 1.00 79.69 152 ASP A C 1
ATOM 1165 O O . ASP A 1 152 ? 2.331 5.490 23.224 1.00 79.69 152 ASP A O 1
ATOM 1169 N N . THR A 1 153 ? 1.841 3.540 22.229 1.00 83.56 153 THR A N 1
ATOM 1170 C CA . THR A 1 153 ? 0.388 3.645 22.423 1.00 83.56 153 THR A CA 1
ATOM 1171 C C . THR A 1 153 ? 0.010 3.610 23.903 1.00 83.56 153 THR A C 1
ATOM 1173 O O . THR A 1 153 ? -0.802 4.431 24.340 1.00 83.56 153 THR A O 1
ATOM 1176 N N . PHE A 1 154 ? 0.589 2.693 24.682 1.00 83.62 154 PHE A N 1
ATOM 1177 C CA . PHE A 1 154 ? 0.333 2.592 26.122 1.00 83.62 154 PHE A CA 1
ATOM 1178 C C . PHE A 1 154 ? 0.983 3.727 26.916 1.00 83.62 154 PHE A C 1
ATOM 1180 O O . PHE A 1 154 ? 0.375 4.218 27.863 1.00 83.62 154 PHE A O 1
ATOM 1187 N N . ASP A 1 155 ? 2.166 4.191 26.519 1.00 79.94 155 ASP A N 1
ATOM 1188 C CA . ASP A 1 155 ? 2.823 5.339 27.150 1.00 79.94 155 ASP A CA 1
ATOM 1189 C C . ASP A 1 155 ? 2.018 6.627 26.935 1.00 79.94 155 ASP A C 1
ATOM 1191 O O . ASP A 1 155 ? 1.899 7.457 27.841 1.00 79.94 155 ASP A O 1
ATOM 1195 N N . ALA A 1 156 ? 1.407 6.782 25.757 1.00 78.94 156 ALA A N 1
ATOM 1196 C CA . ALA A 1 156 ? 0.503 7.890 25.467 1.00 78.94 156 ALA A CA 1
ATOM 1197 C C . ALA A 1 156 ? -0.859 7.763 26.176 1.00 78.94 156 ALA A C 1
ATOM 1199 O O . ALA A 1 156 ? -1.498 8.780 26.451 1.00 78.94 156 ALA A O 1
ATOM 1200 N N . ASN A 1 157 ? -1.303 6.538 26.482 1.00 81.94 157 ASN A N 1
ATOM 1201 C CA . ASN A 1 157 ? -2.616 6.242 27.062 1.00 81.94 157 ASN A CA 1
ATOM 1202 C C . ASN A 1 157 ? -2.492 5.277 28.258 1.00 81.94 157 ASN A C 1
ATOM 1204 O O . ASN A 1 157 ? -2.918 4.123 28.166 1.00 81.94 157 ASN A O 1
ATOM 1208 N N . PRO A 1 158 ? -1.943 5.730 29.400 1.00 78.38 158 PRO A N 1
ATOM 1209 C CA . PRO A 1 158 ? -1.600 4.851 30.521 1.00 78.38 158 PRO A CA 1
ATOM 1210 C C . PRO A 1 158 ? -2.811 4.177 31.182 1.00 78.38 158 PRO A C 1
ATOM 1212 O O . PRO A 1 158 ? -2.655 3.127 31.798 1.00 78.38 158 PRO A O 1
ATOM 1215 N N . ASP A 1 159 ? -4.005 4.763 31.041 1.00 81.19 159 ASP A N 1
ATOM 1216 C CA . ASP A 1 159 ? -5.261 4.225 31.581 1.00 81.19 159 ASP A CA 1
ATOM 1217 C C . ASP A 1 159 ? -5.948 3.221 30.630 1.00 81.19 159 ASP A C 1
ATOM 1219 O O . ASP A 1 159 ? -6.982 2.651 30.977 1.00 81.19 159 ASP A O 1
ATOM 1223 N N . HIS A 1 160 ? -5.408 3.006 29.422 1.00 83.75 160 HIS A N 1
ATOM 1224 C CA . HIS A 1 160 ? -5.944 2.045 28.459 1.00 83.75 160 HIS A CA 1
ATOM 1225 C C . HIS A 1 160 ? -5.203 0.710 28.519 1.00 83.75 160 HIS A C 1
ATOM 1227 O O . HIS A 1 160 ? -3.978 0.633 28.460 1.00 83.75 160 HIS A O 1
ATOM 1233 N N . GLU A 1 161 ? 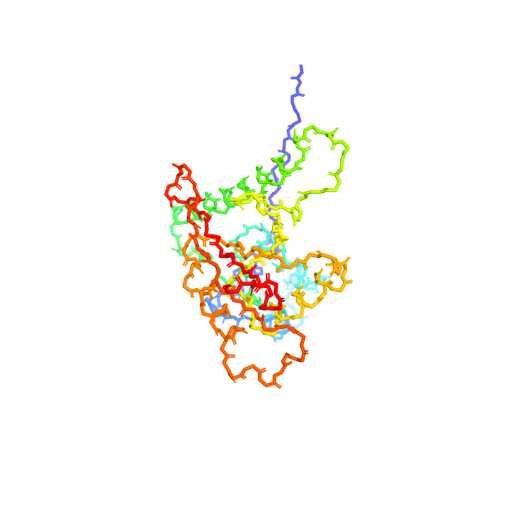-5.977 -0.371 28.551 1.00 86.44 161 GLU A N 1
ATOM 1234 C CA . GLU A 1 161 ? -5.455 -1.738 28.682 1.00 86.44 161 GLU A CA 1
ATOM 1235 C C . GLU A 1 161 ? -5.763 -2.606 27.457 1.00 86.44 161 GLU A C 1
ATOM 1237 O O . GLU A 1 161 ? -5.297 -3.740 27.353 1.00 86.44 161 GLU A O 1
ATOM 1242 N N . HIS A 1 162 ? -6.544 -2.066 26.524 1.00 90.19 162 HIS A N 1
ATOM 1243 C CA . HIS A 1 162 ? -7.131 -2.786 25.407 1.00 90.19 162 HIS A CA 1
ATOM 1244 C C . HIS A 1 162 ? -6.667 -2.182 24.087 1.00 90.19 162 HIS A C 1
ATOM 1246 O O . HIS A 1 162 ? -6.763 -0.971 23.885 1.00 90.19 162 HIS A O 1
ATOM 1252 N N . VAL A 1 163 ? -6.212 -3.030 23.168 1.00 90.81 163 VAL A N 1
ATOM 1253 C CA . VAL A 1 163 ? -5.784 -2.624 21.823 1.00 90.81 163 VAL A CA 1
ATOM 1254 C C . VAL A 1 163 ? -6.332 -3.583 20.773 1.00 90.81 163 VAL A C 1
ATOM 1256 O O . VAL A 1 163 ? -6.527 -4.769 21.033 1.00 90.81 163 VAL A O 1
ATOM 1259 N N . VAL A 1 164 ? -6.607 -3.083 19.576 1.00 92.94 164 VAL A N 1
ATOM 1260 C CA . VAL A 1 164 ? -7.083 -3.883 18.449 1.00 92.94 164 VAL A CA 1
ATOM 1261 C C . VAL A 1 164 ? -6.150 -3.714 17.263 1.00 92.94 164 VAL A C 1
ATOM 1263 O O . VAL A 1 164 ? -5.953 -2.610 16.756 1.00 92.94 164 VAL A O 1
ATOM 1266 N N . LEU A 1 165 ? -5.595 -4.828 16.798 1.00 92.75 165 LEU A N 1
ATOM 1267 C CA . LEU A 1 165 ? -4.817 -4.887 15.569 1.00 92.75 165 LEU A CA 1
ATOM 1268 C C . LEU A 1 165 ? -5.775 -4.966 14.383 1.00 92.75 165 LEU A C 1
ATOM 1270 O O . LEU A 1 165 ? -6.710 -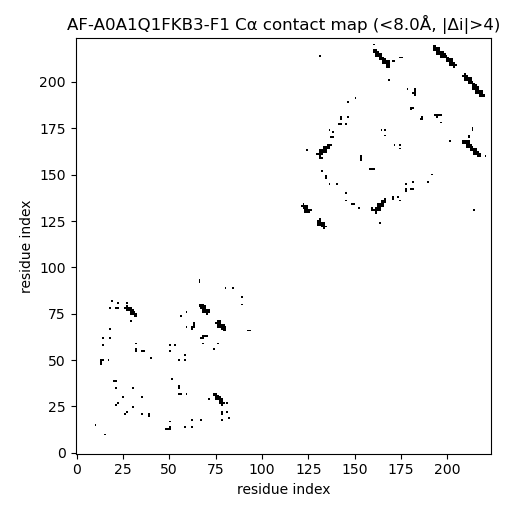5.768 14.407 1.00 92.75 165 LEU A O 1
ATOM 1274 N N . THR A 1 166 ? -5.557 -4.155 13.350 1.00 92.44 166 THR A N 1
ATOM 1275 C CA . THR A 1 166 ? -6.422 -4.122 12.158 1.00 92.44 166 THR A CA 1
ATOM 1276 C C . THR A 1 166 ? -5.617 -4.274 10.875 1.00 92.44 166 THR A C 1
ATOM 1278 O O . THR A 1 166 ? -4.632 -3.564 10.699 1.00 92.44 166 THR A O 1
ATOM 1281 N N . ALA A 1 167 ? -6.051 -5.163 9.982 1.00 89.81 167 ALA A N 1
ATOM 1282 C CA . ALA A 1 167 ? -5.436 -5.394 8.672 1.00 89.81 167 ALA A CA 1
ATOM 1283 C C . ALA A 1 167 ? -6.485 -5.864 7.644 1.00 89.81 167 ALA A C 1
ATOM 1285 O O . ALA A 1 167 ? -7.587 -6.260 8.042 1.00 89.81 167 ALA A O 1
ATOM 1286 N N . PRO A 1 168 ? -6.173 -5.850 6.338 1.00 87.69 168 PRO A N 1
ATOM 1287 C CA . PRO A 1 168 ? -6.908 -6.619 5.332 1.00 87.69 168 PRO A CA 1
ATOM 1288 C C . PRO A 1 168 ? -7.066 -8.102 5.724 1.00 87.69 168 PRO A C 1
ATOM 1290 O O . PRO A 1 168 ? -6.261 -8.650 6.479 1.00 87.69 168 PRO A O 1
ATOM 1293 N N . ALA A 1 169 ? -8.145 -8.756 5.289 1.00 86.38 169 ALA A N 1
ATOM 1294 C CA . ALA A 1 169 ? -8.458 -10.120 5.728 1.00 86.38 169 ALA A CA 1
ATOM 1295 C C . ALA A 1 169 ? -7.520 -11.199 5.172 1.00 86.38 169 ALA A C 1
ATOM 1297 O O . ALA A 1 169 ? -7.331 -12.228 5.821 1.00 86.38 169 ALA A O 1
ATOM 1298 N N . ASP A 1 170 ? -6.922 -10.969 4.008 1.00 88.31 170 ASP A N 1
ATOM 1299 C CA . ASP A 1 170 ? -5.847 -11.789 3.442 1.00 88.31 170 ASP A CA 1
ATOM 1300 C C . ASP A 1 170 ? -4.574 -11.767 4.309 1.00 88.31 170 ASP A C 1
ATOM 1302 O O . ASP A 1 170 ? -3.867 -12.772 4.382 1.00 88.31 170 ASP A O 1
ATOM 1306 N N . GLU A 1 171 ? -4.365 -10.702 5.087 1.00 89.94 171 GLU A N 1
ATOM 1307 C CA . GLU A 1 171 ? -3.263 -10.563 6.052 1.00 89.94 171 GLU A CA 1
ATOM 1308 C C . GLU A 1 171 ? -3.560 -11.152 7.446 1.00 89.94 171 GLU A C 1
ATOM 1310 O O . GLU A 1 171 ? -2.744 -11.059 8.369 1.00 89.94 171 GLU A O 1
ATOM 1315 N N . ALA A 1 172 ? -4.708 -11.810 7.643 1.00 89.94 172 ALA A N 1
ATOM 1316 C CA . ALA A 1 172 ? -5.102 -12.348 8.950 1.00 89.94 172 ALA A CA 1
ATOM 1317 C C . ALA A 1 172 ? -4.060 -13.309 9.553 1.00 89.94 172 ALA A C 1
ATOM 1319 O O . ALA A 1 172 ? -3.830 -13.302 10.765 1.00 89.94 172 ALA A O 1
ATOM 1320 N N . ALA A 1 173 ? -3.409 -14.125 8.718 1.00 89.44 173 ALA A N 1
ATOM 1321 C CA . ALA A 1 173 ? -2.368 -15.053 9.160 1.00 89.44 1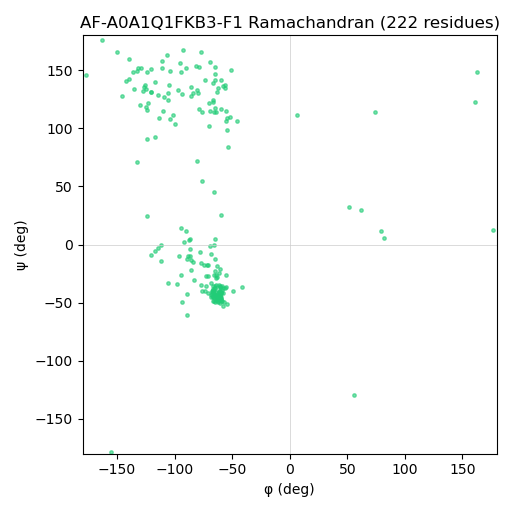73 ALA A CA 1
ATOM 1322 C C . ALA A 1 173 ? -1.118 -14.320 9.673 1.00 89.44 173 ALA A C 1
ATOM 1324 O O . ALA A 1 173 ? -0.540 -14.722 10.685 1.00 89.44 173 ALA A O 1
ATOM 1325 N N . HIS A 1 174 ? -0.735 -13.227 9.011 1.00 89.88 174 HIS A N 1
ATOM 1326 C CA . HIS A 1 174 ? 0.391 -12.396 9.417 1.00 89.88 174 HIS A CA 1
ATOM 1327 C C . HIS A 1 174 ? 0.114 -11.720 10.768 1.00 89.88 174 HIS A C 1
ATOM 1329 O O . HIS A 1 174 ? 0.902 -11.863 11.705 1.00 89.88 174 HIS A O 1
ATOM 1335 N N . VAL A 1 175 ? -1.061 -11.101 10.926 1.00 90.69 175 VAL A N 1
ATOM 1336 C CA . VAL A 1 175 ? -1.479 -10.482 12.199 1.00 90.69 175 VAL A CA 1
ATOM 1337 C C . VAL A 1 175 ? -1.531 -11.507 13.335 1.00 90.69 175 VAL A C 1
ATOM 1339 O O . VAL A 1 175 ? -1.085 -11.224 14.448 1.00 90.69 175 VAL A O 1
ATOM 1342 N N . GLN A 1 176 ? -2.045 -12.713 13.072 1.00 90.62 176 GLN A N 1
ATOM 1343 C CA . GLN A 1 176 ? -2.063 -13.797 14.058 1.00 90.62 176 GLN A CA 1
ATOM 1344 C C . GLN A 1 176 ? -0.654 -14.171 14.515 1.00 90.62 176 GLN A C 1
ATOM 1346 O O . GLN A 1 176 ? -0.427 -14.246 15.724 1.00 90.62 176 GLN A O 1
ATOM 1351 N N . HIS A 1 177 ? 0.280 -14.338 13.573 1.00 89.81 177 HIS A N 1
ATOM 1352 C CA . HIS A 1 177 ? 1.672 -14.673 13.861 1.00 89.81 177 HIS A CA 1
ATOM 1353 C C . HIS A 1 177 ? 2.364 -13.587 14.691 1.00 89.81 177 HIS A C 1
ATOM 1355 O O . HIS A 1 177 ? 3.060 -13.897 15.662 1.00 89.81 177 HIS A O 1
ATOM 1361 N N . LEU A 1 178 ? 2.175 -12.311 14.339 1.00 88.88 178 LEU A N 1
ATOM 1362 C CA . LEU A 1 178 ? 2.711 -11.190 15.113 1.00 88.88 178 LEU A CA 1
ATOM 1363 C C . LEU A 1 178 ? 2.172 -11.207 16.545 1.00 88.88 178 LEU A C 1
ATOM 1365 O O . LEU A 1 178 ? 2.939 -11.151 17.503 1.00 88.88 178 LEU A O 1
ATOM 1369 N N . ALA A 1 179 ? 0.857 -11.358 16.697 1.00 89.06 179 ALA A N 1
ATOM 1370 C CA . ALA A 1 179 ? 0.230 -11.395 18.007 1.00 89.06 179 ALA A CA 1
ATOM 1371 C C . ALA A 1 179 ? 0.636 -12.639 18.820 1.00 89.06 179 ALA A C 1
ATOM 1373 O O . ALA A 1 179 ? 0.803 -12.530 20.029 1.00 89.06 179 ALA A O 1
ATOM 1374 N N . ASP A 1 180 ? 0.836 -13.804 18.192 1.00 87.31 180 ASP A N 1
ATOM 1375 C CA . ASP A 1 180 ? 1.373 -14.999 18.868 1.00 87.31 180 ASP A CA 1
ATOM 1376 C C . ASP A 1 180 ? 2.805 -14.774 19.350 1.00 87.31 180 ASP A C 1
ATOM 1378 O O . ASP A 1 180 ? 3.144 -15.157 20.465 1.00 87.31 180 ASP A O 1
ATOM 1382 N N . SER A 1 181 ? 3.627 -14.109 18.538 1.00 84.81 181 SER A N 1
ATOM 1383 C CA . SER A 1 181 ? 5.013 -13.785 18.894 1.00 84.81 181 SER A CA 1
ATOM 1384 C C . SER A 1 181 ? 5.081 -12.814 20.077 1.00 84.81 181 SER A C 1
ATOM 1386 O O . SER A 1 181 ? 5.952 -12.950 20.928 1.00 84.81 181 SER A O 1
ATOM 1388 N N . LEU A 1 182 ? 4.140 -11.869 20.158 1.00 81.31 182 LEU A N 1
ATOM 1389 C CA . LEU A 1 182 ? 4.040 -10.906 21.260 1.00 81.31 182 LEU A CA 1
ATOM 1390 C C . LEU A 1 182 ? 3.430 -11.496 22.538 1.00 81.31 182 LEU A C 1
ATOM 1392 O O . LEU A 1 182 ? 3.811 -11.100 23.634 1.00 81.31 182 LEU A O 1
ATOM 1396 N N . CYS A 1 183 ? 2.476 -12.422 22.412 1.00 80.56 183 CYS A N 1
ATOM 1397 C CA . CYS A 1 183 ? 1.841 -13.082 23.559 1.00 80.56 183 CYS A CA 1
ATOM 1398 C C . CY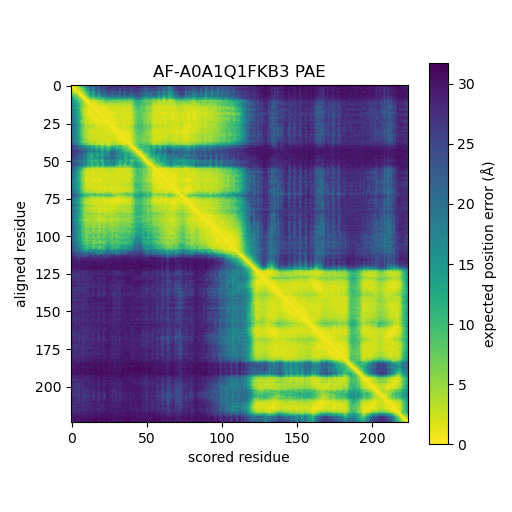S A 1 183 ? 2.640 -14.305 24.058 1.00 80.56 183 CYS A C 1
ATOM 1400 O O . CYS A 1 183 ? 2.345 -14.846 25.124 1.00 80.56 183 CYS A O 1
ATOM 1402 N N . GLY A 1 184 ? 3.608 -14.786 23.273 1.00 68.88 184 GLY A N 1
ATOM 1403 C CA . GLY A 1 184 ? 4.418 -15.965 23.559 1.00 68.88 184 GLY A CA 1
ATOM 1404 C C . GLY A 1 184 ? 5.542 -15.714 24.568 1.00 68.88 184 GLY A C 1
ATOM 1405 O O . GLY A 1 184 ? 6.095 -14.625 24.678 1.00 68.88 184 GLY A O 1
ATOM 1406 N N . SER A 1 185 ? 5.929 -16.770 25.283 1.00 52.28 185 SER A N 1
ATOM 1407 C CA . SER A 1 185 ? 6.961 -16.770 26.331 1.00 52.28 185 SER A CA 1
ATOM 1408 C C . SER A 1 185 ? 8.407 -16.560 25.850 1.00 52.28 185 SER A C 1
ATOM 1410 O O . SER A 1 185 ? 9.304 -16.543 26.683 1.00 52.28 185 SER A O 1
ATOM 1412 N N . ASP A 1 186 ? 8.641 -16.411 24.541 1.00 45.69 186 ASP A N 1
ATOM 1413 C CA . ASP A 1 186 ? 9.949 -16.046 23.963 1.00 45.69 186 ASP A CA 1
ATOM 1414 C C . ASP A 1 186 ? 10.156 -14.517 23.879 1.00 45.69 186 ASP A C 1
ATOM 1416 O O . ASP A 1 186 ? 11.178 -14.043 23.378 1.00 45.69 186 ASP A O 1
ATOM 1420 N N . ALA A 1 187 ? 9.208 -13.725 24.391 1.00 48.91 187 ALA A N 1
ATOM 1421 C CA . ALA A 1 187 ? 9.306 -12.273 24.493 1.00 48.91 187 ALA A CA 1
ATOM 1422 C C . ALA A 1 187 ? 10.235 -11.824 25.644 1.00 48.91 187 ALA A C 1
ATOM 1424 O O . ALA A 1 187 ? 9.864 -11.000 26.473 1.00 48.91 187 ALA A O 1
ATOM 1425 N N . ASP A 1 188 ? 11.484 -12.296 25.662 1.00 46.72 188 ASP A N 1
ATOM 1426 C CA . ASP A 1 188 ? 12.561 -11.792 26.541 1.00 46.72 188 ASP A CA 1
ATOM 1427 C C . ASP A 1 188 ? 12.955 -10.322 26.223 1.00 46.72 188 ASP A C 1
ATOM 1429 O O . ASP A 1 188 ? 13.904 -9.784 26.790 1.00 46.72 188 ASP A O 1
ATOM 1433 N N . GLN A 1 189 ? 12.250 -9.657 25.296 1.00 47.94 189 GLN A N 1
ATOM 1434 C CA . GLN A 1 189 ? 12.541 -8.295 24.824 1.00 47.94 189 GLN A CA 1
ATOM 1435 C C . GLN A 1 189 ? 11.470 -7.247 25.161 1.00 47.94 189 GLN A C 1
ATOM 1437 O O . GLN A 1 189 ? 11.686 -6.071 24.879 1.00 47.94 189 GLN A O 1
ATOM 1442 N N . LEU A 1 190 ? 10.349 -7.621 25.783 1.00 50.97 190 LEU A N 1
ATOM 1443 C CA . LEU A 1 190 ? 9.321 -6.667 26.208 1.00 50.97 190 LEU A CA 1
ATOM 1444 C C . LEU A 1 190 ? 9.188 -6.702 27.732 1.00 50.97 190 LEU A C 1
ATOM 1446 O O . LEU A 1 190 ? 8.405 -7.462 28.290 1.00 50.97 190 LEU A O 1
ATOM 1450 N N . GLU A 1 191 ? 9.925 -5.822 28.415 1.00 50.09 191 GLU A N 1
ATOM 1451 C CA . GLU A 1 191 ? 9.729 -5.543 29.850 1.00 50.09 191 GLU A CA 1
ATOM 1452 C C . GLU A 1 191 ? 8.367 -4.872 30.151 1.00 50.09 191 GLU A C 1
ATOM 1454 O O . GLU A 1 191 ? 8.035 -4.614 31.308 1.00 50.09 191 GLU A O 1
ATOM 1459 N N . SER A 1 192 ? 7.544 -4.621 29.129 1.00 49.22 192 SER A N 1
ATOM 1460 C CA . SER A 1 192 ? 6.355 -3.779 29.208 1.00 49.22 192 SER A CA 1
ATOM 1461 C C . SER A 1 192 ? 5.110 -4.544 28.754 1.00 49.22 192 SER A C 1
ATOM 1463 O O . SER A 1 192 ? 4.739 -4.516 27.587 1.00 49.22 192 SER A O 1
ATOM 1465 N N . ALA A 1 193 ? 4.448 -5.181 29.724 1.00 54.88 193 ALA A N 1
ATOM 1466 C CA . ALA A 1 193 ? 3.109 -5.776 29.658 1.00 54.88 193 ALA A CA 1
ATOM 1467 C C . ALA A 1 193 ? 2.950 -7.091 28.870 1.00 54.88 193 ALA A C 1
ATOM 1469 O O . ALA A 1 193 ? 2.998 -7.146 27.646 1.00 54.88 193 ALA A O 1
ATOM 1470 N N . SER A 1 194 ? 2.615 -8.159 29.595 1.00 73.44 194 SER A N 1
ATOM 1471 C CA . SER A 1 194 ? 2.115 -9.405 29.016 1.00 73.44 194 SER A CA 1
ATOM 1472 C C . SER A 1 194 ? 0.761 -9.156 28.344 1.00 73.44 194 SER A C 1
ATOM 1474 O O . SER A 1 194 ? -0.207 -8.782 29.006 1.00 73.44 194 SER A O 1
ATOM 1476 N N . LEU A 1 195 ? 0.668 -9.356 27.032 1.00 83.38 195 LEU A N 1
ATOM 1477 C CA . LEU A 1 195 ? -0.584 -9.224 26.282 1.00 83.38 195 LEU A CA 1
ATOM 1478 C C . LEU A 1 195 ? -1.286 -10.580 26.146 1.00 83.38 195 LEU A C 1
ATOM 1480 O O . LEU A 1 195 ? -0.646 -11.627 26.077 1.00 83.38 195 LEU A O 1
ATOM 1484 N N . GLN A 1 196 ? -2.616 -10.555 26.095 1.00 85.88 196 GLN A N 1
ATOM 1485 C CA . GLN A 1 196 ? -3.462 -11.719 25.850 1.00 85.88 196 GLN A CA 1
ATOM 1486 C C . GLN A 1 196 ? -4.397 -11.471 24.676 1.00 85.88 196 GLN A C 1
ATOM 1488 O O . GLN A 1 196 ? -5.026 -10.416 24.576 1.00 85.88 196 GLN A O 1
ATOM 1493 N N . LYS A 1 197 ? -4.529 -12.486 23.819 1.00 88.44 197 LYS A N 1
ATOM 1494 C CA . LYS A 1 197 ? -5.538 -12.524 22.759 1.00 88.44 197 LYS A CA 1
ATOM 1495 C C . LYS A 1 197 ? -6.923 -12.705 23.370 1.00 88.44 197 LYS A C 1
ATOM 1497 O O . LYS A 1 197 ? -7.175 -13.702 24.039 1.00 88.44 197 LYS A O 1
ATOM 1502 N N . VAL A 1 198 ? -7.817 -11.760 23.096 1.00 88.62 198 VAL A N 1
ATOM 1503 C CA . VAL A 1 198 ? -9.218 -11.814 23.530 1.00 88.62 198 VAL A CA 1
ATOM 1504 C C . VAL A 1 198 ? -10.053 -12.535 22.477 1.00 88.62 198 VAL A C 1
ATOM 1506 O O . VAL A 1 198 ? -10.650 -13.573 22.746 1.00 88.62 198 VAL A O 1
ATOM 1509 N N . THR A 1 199 ? -10.086 -11.997 21.256 1.00 89.50 199 THR A N 1
ATOM 1510 C CA . THR A 1 199 ? -10.874 -12.552 20.152 1.00 89.50 199 THR A CA 1
ATOM 1511 C C . THR A 1 199 ? -10.407 -12.006 1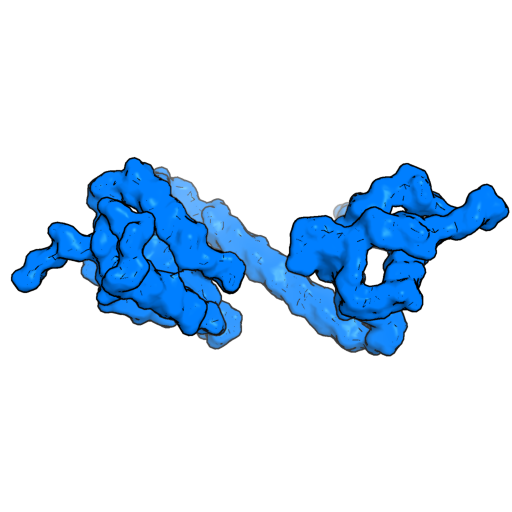8.802 1.00 89.50 199 THR A C 1
ATOM 1513 O O . THR A 1 199 ? -9.534 -11.139 18.725 1.00 89.50 199 THR A O 1
ATOM 1516 N N . THR A 1 200 ? -11.004 -12.509 17.724 1.00 91.44 200 THR A N 1
ATOM 1517 C CA . THR A 1 200 ? -10.801 -12.006 16.363 1.00 91.44 200 THR A CA 1
ATOM 1518 C C . THR A 1 200 ? -12.132 -11.800 15.663 1.00 91.44 200 THR A C 1
ATOM 1520 O O . THR A 1 200 ? -13.110 -12.489 15.955 1.00 91.44 200 THR A O 1
ATOM 1523 N N . GLN A 1 201 ? -12.169 -10.866 14.721 1.00 90.12 201 GLN A N 1
ATOM 1524 C CA . GLN A 1 201 ? -13.352 -10.578 13.926 1.00 90.12 201 GLN A CA 1
ATOM 1525 C C . GLN A 1 201 ? -12.949 -10.268 12.489 1.00 90.12 201 GLN A C 1
ATOM 1527 O O . GLN A 1 201 ? -11.973 -9.565 12.257 1.00 90.12 201 GLN A O 1
ATOM 1532 N N . VAL A 1 202 ? -13.728 -10.755 11.528 1.00 87.12 202 VAL A N 1
ATOM 1533 C CA . VAL A 1 202 ? -13.645 -10.307 10.135 1.00 87.12 202 VAL A CA 1
ATOM 1534 C C . VAL A 1 202 ? -14.894 -9.487 9.842 1.00 87.12 202 VAL A C 1
ATOM 1536 O O . VAL A 1 202 ? -16.007 -9.938 10.114 1.00 87.12 202 VAL A O 1
ATOM 1539 N N . LEU A 1 203 ? -14.714 -8.271 9.336 1.00 79.31 203 LEU A N 1
ATOM 1540 C CA . LEU A 1 203 ? -15.789 -7.332 9.034 1.00 79.31 203 LEU A CA 1
ATOM 1541 C C . LEU A 1 203 ? -15.691 -6.844 7.596 1.00 79.31 203 LEU A C 1
ATOM 1543 O O . LEU A 1 203 ? -14.626 -6.443 7.152 1.00 79.31 203 LEU A O 1
ATOM 1547 N N . GLY A 1 204 ? -16.821 -6.798 6.907 1.00 73.19 204 GLY A N 1
ATOM 1548 C CA . GLY A 1 204 ? -16.945 -6.195 5.586 1.00 73.19 204 GLY A CA 1
ATOM 1549 C C . GLY A 1 204 ? -18.218 -6.683 4.910 1.00 73.19 204 GLY A C 1
ATOM 1550 O O . GLY A 1 204 ? -18.700 -7.779 5.197 1.00 73.19 204 GLY A O 1
ATOM 1551 N N . ALA A 1 205 ? -18.808 -5.831 4.075 1.00 60.41 205 ALA A N 1
ATOM 1552 C CA . ALA A 1 205 ? -19.985 -6.186 3.282 1.00 60.41 205 ALA A CA 1
ATOM 1553 C C . ALA A 1 205 ? -19.601 -6.863 1.958 1.00 60.41 205 ALA A C 1
ATOM 1555 O O . ALA A 1 205 ? -20.418 -7.574 1.377 1.00 60.41 205 ALA A O 1
ATOM 1556 N N . ASP A 1 206 ? -18.365 -6.638 1.510 1.00 66.06 206 ASP A N 1
ATOM 1557 C CA . ASP A 1 206 ? -17.810 -7.142 0.264 1.00 66.06 206 ASP A CA 1
ATOM 1558 C C . ASP A 1 206 ? -16.664 -8.123 0.583 1.00 66.06 206 ASP A C 1
ATOM 1560 O O . ASP A 1 206 ? -15.796 -7.778 1.396 1.00 66.06 206 ASP A O 1
ATOM 1564 N N . PRO A 1 207 ? -16.669 -9.343 0.010 1.00 68.88 207 PRO A N 1
ATOM 1565 C CA . PRO A 1 207 ? -15.601 -10.323 0.197 1.00 68.88 207 PRO A CA 1
ATOM 1566 C C . PRO A 1 207 ? -14.204 -9.807 -0.175 1.00 68.88 207 PRO A C 1
ATOM 1568 O O . PRO A 1 207 ? -13.236 -10.277 0.422 1.00 68.88 207 PRO A O 1
ATOM 1571 N N . ASP A 1 208 ? -14.098 -8.835 -1.082 1.00 67.31 208 ASP A N 1
ATOM 1572 C CA . ASP A 1 208 ? -12.812 -8.304 -1.552 1.00 67.31 208 ASP A CA 1
ATOM 1573 C C . ASP A 1 208 ? -12.268 -7.173 -0.655 1.00 67.31 208 ASP A C 1
ATOM 1575 O O . ASP A 1 208 ? -11.110 -6.785 -0.776 1.00 67.31 208 ASP A O 1
ATOM 1579 N N . THR A 1 209 ? -13.066 -6.661 0.296 1.00 74.94 209 THR A N 1
ATOM 1580 C CA . THR A 1 209 ? -12.672 -5.557 1.207 1.00 74.94 209 THR A CA 1
ATOM 1581 C C . THR A 1 209 ? -12.814 -5.916 2.689 1.00 74.94 209 THR A C 1
ATOM 1583 O O . THR A 1 209 ? -12.981 -5.059 3.564 1.00 74.94 209 THR A O 1
ATOM 1586 N N . LEU A 1 210 ? -12.762 -7.211 3.000 1.00 82.31 210 LEU A N 1
ATOM 1587 C CA . LEU A 1 210 ? -12.854 -7.697 4.371 1.00 82.31 210 LEU A CA 1
ATOM 1588 C C . LEU A 1 210 ? -11.678 -7.178 5.219 1.00 82.31 210 LEU A C 1
ATOM 1590 O O . LEU A 1 210 ? -10.516 -7.236 4.829 1.00 82.31 210 LEU A O 1
ATOM 1594 N N . THR A 1 211 ? -11.984 -6.705 6.424 1.00 85.88 211 THR A N 1
ATOM 1595 C CA . THR A 1 211 ? -11.025 -6.265 7.442 1.00 85.88 211 THR A CA 1
ATOM 1596 C C . THR A 1 211 ? -10.944 -7.303 8.549 1.00 85.88 211 THR A C 1
ATOM 1598 O O . THR A 1 211 ? -11.951 -7.607 9.193 1.00 85.88 211 THR A O 1
ATOM 1601 N N . PHE A 1 212 ? -9.747 -7.800 8.828 1.00 91.00 212 PHE A N 1
ATOM 1602 C CA . PHE A 1 212 ? -9.450 -8.603 10.005 1.00 91.00 212 PHE A CA 1
ATOM 1603 C C . PHE A 1 212 ? -9.119 -7.710 11.206 1.00 91.00 212 PHE A C 1
ATOM 1605 O O . PHE A 1 212 ? -8.377 -6.730 11.105 1.00 91.00 212 PHE A O 1
ATOM 1612 N N . ARG A 1 213 ? -9.682 -8.057 12.363 1.00 93.50 213 ARG A N 1
ATOM 1613 C CA . ARG A 1 213 ? -9.448 -7.422 13.660 1.00 93.50 213 ARG A CA 1
ATOM 1614 C C . ARG A 1 213 ? -9.006 -8.471 14.665 1.00 93.50 213 ARG A C 1
ATOM 1616 O O . ARG A 1 213 ? -9.655 -9.510 14.781 1.00 93.50 213 ARG A O 1
ATOM 1623 N N . LEU A 1 214 ? -7.958 -8.181 15.426 1.00 93.38 214 LEU A N 1
ATOM 1624 C CA . LEU A 1 214 ? -7.490 -9.015 16.532 1.00 93.38 214 LEU A CA 1
ATOM 1625 C C . LEU A 1 214 ? -7.424 -8.171 17.798 1.00 93.38 214 LEU A C 1
ATOM 1627 O O . LEU A 1 214 ? -6.696 -7.185 17.859 1.00 93.38 214 LEU A O 1
ATOM 1631 N N . PHE A 1 215 ? -8.204 -8.559 18.799 1.00 92.25 215 PHE A N 1
ATOM 1632 C CA . PHE A 1 215 ? -8.346 -7.834 20.054 1.00 92.25 215 PHE A CA 1
ATOM 1633 C C . PHE A 1 215 ? -7.362 -8.380 21.088 1.00 92.25 215 PHE A C 1
ATOM 1635 O O . PHE A 1 215 ? -7.298 -9.593 21.313 1.00 92.25 215 PHE A O 1
ATOM 1642 N N . LEU A 1 216 ? -6.608 -7.482 21.713 1.00 91.56 216 LEU A N 1
ATOM 1643 C CA . LEU A 1 216 ? -5.602 -7.765 22.729 1.00 91.56 216 LEU A CA 1
ATOM 1644 C C . LEU A 1 216 ? -5.908 -6.984 24.011 1.00 91.56 216 LEU A C 1
ATOM 1646 O O . LEU A 1 216 ? -6.412 -5.861 23.967 1.00 91.56 216 LEU A O 1
ATOM 1650 N N . THR A 1 217 ? -5.553 -7.567 25.152 1.00 89.69 217 THR A N 1
ATOM 1651 C CA . THR A 1 217 ? -5.621 -6.915 26.466 1.00 89.69 217 THR A CA 1
ATOM 1652 C C . THR A 1 217 ? -4.332 -7.129 27.249 1.00 89.69 217 THR A C 1
ATOM 1654 O O . THR A 1 217 ? -3.692 -8.170 27.101 1.00 89.69 217 THR A O 1
ATOM 1657 N N . ARG A 1 218 ? -3.953 -6.183 28.110 1.00 85.31 218 ARG A N 1
ATOM 1658 C CA . ARG A 1 218 ? -2.890 -6.399 29.106 1.00 85.31 218 ARG A CA 1
ATOM 1659 C C . ARG A 1 218 ? -3.349 -7.440 30.136 1.00 85.31 218 ARG A C 1
ATOM 1661 O O . ARG A 1 218 ? -4.506 -7.449 30.550 1.00 85.31 218 ARG A O 1
ATOM 1668 N N . SER A 1 219 ? -2.450 -8.341 30.531 1.00 70.25 219 SER A N 1
ATOM 1669 C CA . SER A 1 219 ? -2.754 -9.461 31.440 1.00 70.25 219 SER A CA 1
ATOM 1670 C C . SER A 1 219 ? -2.931 -9.030 32.894 1.00 70.25 219 SER A C 1
ATOM 1672 O O . SER A 1 219 ? -3.511 -9.783 33.669 1.00 70.25 219 SER A O 1
ATOM 1674 N N . ASP A 1 220 ? -2.459 -7.838 33.270 1.00 62.78 220 ASP A N 1
ATOM 1675 C CA . ASP A 1 220 ? -2.616 -7.294 34.629 1.00 62.78 220 ASP A CA 1
ATOM 1676 C C . ASP A 1 220 ? -4.081 -6.940 34.966 1.00 62.78 220 ASP A C 1
ATOM 1678 O O . ASP A 1 220 ? -4.413 -6.656 36.117 1.00 62.78 220 ASP A O 1
ATOM 1682 N N . SER A 1 221 ? -4.962 -7.005 33.967 1.00 52.53 221 SER A N 1
ATOM 1683 C CA . SER A 1 221 ? -6.308 -6.432 33.982 1.00 52.53 221 SER A CA 1
ATOM 1684 C C . SER A 1 221 ? -7.430 -7.477 33.984 1.00 52.53 221 SER A C 1
ATOM 1686 O O . SER A 1 221 ? -8.606 -7.120 34.006 1.00 52.53 221 SER A O 1
ATOM 1688 N N . TYR A 1 222 ? -7.100 -8.776 33.968 1.00 41.19 222 TYR A N 1
ATOM 1689 C CA . TYR A 1 222 ? -8.097 -9.851 33.966 1.00 41.19 222 TYR A CA 1
ATOM 1690 C C . TYR A 1 222 ? -8.276 -10.434 35.381 1.00 41.19 222 TYR A C 1
ATOM 1692 O O . TYR A 1 222 ? -7.428 -11.210 35.833 1.00 41.19 222 TYR A O 1
ATOM 1700 N N . PRO A 1 223 ? -9.357 -10.108 36.118 1.00 42.06 223 PRO A N 1
ATOM 1701 C CA . PRO A 1 223 ? -9.741 -10.912 37.267 1.00 42.06 223 PRO A CA 1
ATOM 1702 C C . PRO A 1 223 ? -10.235 -12.261 36.732 1.00 42.06 223 PRO A C 1
ATOM 1704 O O . PRO A 1 223 ? -11.213 -12.318 35.987 1.00 42.06 223 PRO A O 1
ATOM 1707 N N . GLY A 1 224 ? -9.513 -13.334 37.060 1.00 45.84 224 GLY A N 1
ATOM 1708 C CA . GLY A 1 224 ? -9.968 -14.704 36.807 1.00 45.84 224 GLY A CA 1
ATOM 1709 C C . GLY A 1 224 ? -11.268 -15.050 37.525 1.00 45.84 224 GLY A C 1
ATOM 1710 O O . GLY A 1 224 ? -11.584 -14.404 38.553 1.00 45.84 224 GLY A O 1
#

Radius of gyration: 23.98 Å; Cα contacts (8 Å, |Δi|>4): 239; chains: 1; bounding box: 50×44×66 Å

Solvent-accessible surface area (backbone atoms only — not comparable to full-atom values): 13440 Å² total; per-residue (Å²): 135,84,72,83,78,76,74,82,81,70,78,55,68,56,55,55,49,51,51,48,54,45,37,78,72,47,42,71,44,79,45,35,51,68,56,47,51,72,70,68,60,69,74,97,79,60,99,74,58,76,48,78,82,43,60,54,55,62,49,48,54,50,35,35,75,70,58,44,28,42,74,82,51,96,73,28,36,25,48,65,58,59,94,83,57,54,72,64,61,55,48,52,52,53,50,53,54,50,50,55,50,48,49,54,48,51,53,54,42,60,71,61,71,54,75,88,64,95,64,94,59,90,50,52,44,80,54,99,91,43,70,20,38,53,42,82,54,58,98,84,60,45,61,66,57,52,51,49,52,50,48,56,50,36,72,74,34,76,91,57,56,34,35,28,42,34,30,53,45,89,46,42,66,59,56,49,51,42,51,48,54,61,51,34,94,83,43,89,83,60,98,72,70,60,41,38,82,74,52,74,49,78,48,61,97,44,89,92,64,27,32,22,36,40,36,36,31,42,57,95,74,65,85,127